Protein AF-A0A9W7L0J5-F1 (afdb_monomer_lite)

pLDDT: mean 77.94, std 20.7, range [22.86, 96.0]

Organism: NCBI:txid1714387

Radius of gyration: 21.46 Å; chains: 1; bounding box: 61×40×62 Å

Structure (mmCIF, N/CA/C/O backbone):
data_AF-A0A9W7L0J5-F1
#
_entry.id   AF-A0A9W7L0J5-F1
#
loop_
_atom_site.group_PDB
_atom_site.id
_atom_site.type_symbol
_atom_site.label_atom_id
_atom_site.label_alt_id
_atom_site.label_comp_id
_atom_site.label_asym_id
_atom_site.label_entity_id
_atom_site.label_seq_id
_atom_site.pdbx_PDB_ins_code
_atom_site.Cartn_x
_atom_site.Cartn_y
_atom_site.Cartn_z
_atom_site.occupancy
_atom_site.B_iso_or_equiv
_atom_site.auth_seq_id
_atom_site.auth_comp_id
_atom_site.auth_asym_id
_atom_site.auth_atom_id
_atom_site.pdbx_PDB_model_num
ATOM 1 N N . MET A 1 1 ? 26.069 -8.823 -28.386 1.00 31.84 1 MET A N 1
ATOM 2 C CA . MET A 1 1 ? 25.344 -8.043 -29.422 1.00 31.84 1 MET A CA 1
ATOM 3 C C . MET A 1 1 ? 24.008 -8.649 -29.877 1.00 31.84 1 MET A C 1
ATOM 5 O O . MET A 1 1 ? 23.158 -7.889 -30.313 1.00 31.84 1 MET A O 1
ATOM 9 N N . ARG A 1 2 ? 23.760 -9.964 -29.737 1.00 24.58 2 ARG A N 1
ATOM 10 C CA . ARG A 1 2 ? 22.503 -10.609 -30.190 1.00 24.58 2 ARG A CA 1
ATOM 11 C C . ARG A 1 2 ? 21.259 -10.362 -29.308 1.00 24.58 2 ARG A C 1
ATOM 13 O O . ARG A 1 2 ? 20.149 -10.509 -29.793 1.00 24.58 2 ARG A O 1
ATOM 20 N N . VAL A 1 3 ? 21.420 -9.894 -28.065 1.00 25.50 3 VAL A N 1
ATOM 21 C CA . VAL A 1 3 ? 20.292 -9.553 -27.163 1.00 25.50 3 VAL A CA 1
ATOM 22 C C . VAL A 1 3 ? 19.666 -8.183 -27.489 1.00 25.50 3 VAL A C 1
ATOM 24 O O . VAL A 1 3 ? 18.492 -7.962 -27.213 1.00 25.50 3 VAL A O 1
ATOM 27 N N . LEU A 1 4 ? 20.404 -7.273 -28.144 1.00 26.81 4 LEU A N 1
ATOM 28 C CA . LEU A 1 4 ? 19.901 -5.931 -28.483 1.00 26.81 4 LEU A CA 1
ATOM 29 C C . LEU A 1 4 ? 19.013 -5.903 -29.743 1.00 26.81 4 LEU A C 1
ATOM 31 O O . LEU A 1 4 ? 18.218 -4.983 -29.901 1.00 26.81 4 LEU A O 1
ATOM 35 N N . ILE A 1 5 ? 19.121 -6.908 -30.619 1.00 27.27 5 ILE A N 1
ATOM 36 C CA . ILE A 1 5 ? 18.337 -7.000 -31.866 1.00 27.27 5 ILE A CA 1
ATOM 37 C C . ILE A 1 5 ? 16.885 -7.437 -31.580 1.00 27.27 5 ILE A C 1
ATOM 39 O O . ILE A 1 5 ? 15.964 -7.017 -32.275 1.00 27.27 5 ILE A O 1
ATOM 43 N N . LEU A 1 6 ? 16.649 -8.168 -30.484 1.00 26.06 6 LEU A N 1
ATOM 44 C CA . LEU A 1 6 ? 15.305 -8.558 -30.031 1.00 26.06 6 LEU A CA 1
ATOM 45 C C . LEU A 1 6 ? 14.462 -7.382 -29.499 1.00 26.06 6 LEU A C 1
ATOM 47 O O . LEU A 1 6 ? 13.237 -7.453 -29.521 1.00 26.06 6 LEU A O 1
ATOM 51 N N . LEU A 1 7 ? 15.094 -6.282 -29.074 1.00 28.53 7 LEU A N 1
ATOM 52 C CA . LEU A 1 7 ? 14.407 -5.073 -28.594 1.00 28.53 7 LEU A CA 1
ATOM 53 C C . LEU A 1 7 ? 13.911 -4.161 -29.729 1.00 28.53 7 LEU A C 1
ATOM 55 O O . LEU A 1 7 ? 13.011 -3.357 -29.506 1.00 28.53 7 LEU A O 1
ATOM 59 N N . ALA A 1 8 ? 14.469 -4.286 -30.938 1.00 26.05 8 ALA A N 1
ATOM 60 C CA . ALA A 1 8 ? 14.083 -3.471 -32.093 1.00 26.05 8 ALA A CA 1
ATOM 61 C C . ALA A 1 8 ? 12.981 -4.117 -32.955 1.00 26.05 8 ALA A C 1
ATOM 63 O O . ALA A 1 8 ? 12.284 -3.409 -33.674 1.00 26.05 8 ALA A O 1
ATOM 64 N N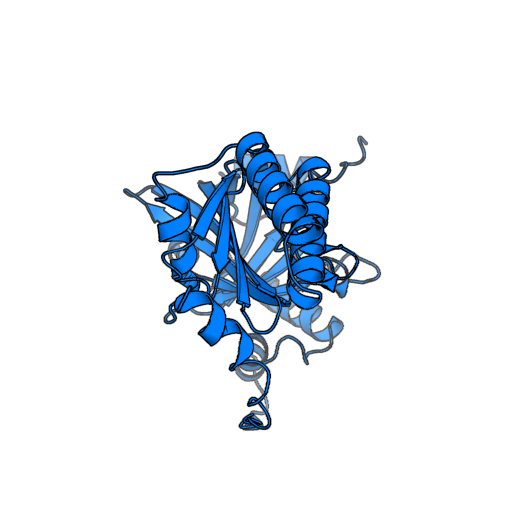 . LEU A 1 9 ? 12.787 -5.438 -32.855 1.00 24.59 9 LEU A N 1
ATOM 65 C CA . LEU A 1 9 ? 11.806 -6.187 -33.653 1.00 24.59 9 LEU A CA 1
ATOM 66 C C . LEU A 1 9 ? 10.444 -6.390 -32.961 1.00 24.59 9 LEU A C 1
ATOM 68 O O . LEU A 1 9 ? 9.506 -6.841 -33.608 1.00 24.59 9 LEU A O 1
ATOM 72 N N . SER A 1 10 ? 10.292 -6.035 -31.677 1.00 27.55 10 SER A N 1
ATOM 73 C CA . SER A 1 10 ? 9.012 -6.170 -30.951 1.00 27.55 10 SER A CA 1
ATOM 74 C C . SER A 1 10 ? 8.116 -4.923 -30.991 1.00 27.55 10 SER A C 1
ATOM 76 O O . SER A 1 10 ? 6.973 -4.973 -30.542 1.00 27.55 10 SER A O 1
ATOM 78 N N . LEU A 1 11 ? 8.605 -3.807 -31.544 1.00 27.84 11 LEU A N 1
ATOM 79 C CA . LEU A 1 11 ? 7.886 -2.525 -31.588 1.00 27.84 11 LEU A CA 1
ATOM 80 C C . LEU A 1 11 ? 6.983 -2.350 -32.824 1.00 27.84 11 LEU A C 1
ATOM 82 O O . LEU A 1 11 ? 6.218 -1.390 -32.875 1.00 27.84 11 LEU A O 1
ATOM 86 N N . SER A 1 12 ? 7.019 -3.272 -33.789 1.00 25.03 12 SER A N 1
ATOM 87 C CA . SER A 1 12 ? 6.271 -3.183 -35.054 1.00 25.03 12 SER A CA 1
ATOM 88 C C . SER A 1 12 ? 5.053 -4.115 -35.168 1.00 25.03 12 SER A C 1
ATOM 90 O O . SER A 1 12 ? 4.345 -4.036 -36.170 1.00 25.03 12 SER A O 1
ATOM 92 N N . THR A 1 13 ? 4.733 -4.938 -34.157 1.00 29.67 13 THR A N 1
ATOM 93 C CA . THR A 1 13 ? 3.706 -5.998 -34.310 1.00 29.67 13 THR A CA 1
ATOM 94 C C . THR A 1 13 ? 2.749 -6.149 -33.123 1.00 29.67 13 THR A C 1
ATOM 96 O O . THR A 1 13 ? 2.488 -7.258 -32.667 1.00 29.67 13 THR A O 1
ATOM 99 N N . ILE A 1 14 ? 2.179 -5.054 -32.609 1.00 29.67 14 ILE A N 1
ATOM 100 C CA . ILE A 1 14 ? 1.051 -5.142 -31.661 1.00 29.67 14 ILE A CA 1
ATOM 101 C C . ILE A 1 14 ? -0.074 -4.208 -32.118 1.00 29.67 14 ILE A C 1
ATOM 103 O O . ILE A 1 14 ? -0.279 -3.116 -31.592 1.00 29.67 14 ILE A O 1
ATOM 107 N N . ARG A 1 15 ? -0.810 -4.656 -33.141 1.00 26.89 15 ARG A N 1
ATOM 108 C CA . ARG A 1 15 ? -2.187 -4.232 -33.413 1.00 26.89 15 ARG A CA 1
ATOM 109 C C . ARG A 1 15 ? -3.118 -5.363 -32.986 1.00 26.89 15 ARG A C 1
ATOM 111 O O . ARG A 1 15 ? -2.950 -6.487 -33.436 1.00 26.89 15 ARG A O 1
ATOM 118 N N . GLY A 1 16 ? -4.115 -5.012 -32.176 1.00 29.33 16 GLY A N 1
ATOM 119 C CA . GLY A 1 16 ? -5.331 -5.797 -31.972 1.00 29.33 16 GLY A CA 1
ATOM 120 C C . GLY A 1 16 ? -5.267 -6.822 -30.845 1.00 29.33 16 GLY A C 1
ATOM 121 O O . GLY A 1 16 ? -4.855 -7.946 -31.067 1.00 29.33 16 GLY A O 1
ATOM 122 N N . PHE A 1 17 ? -5.774 -6.453 -29.667 1.00 22.86 17 PHE A N 1
ATOM 123 C CA . PHE A 1 17 ? -6.499 -7.374 -28.785 1.00 22.86 17 PHE A CA 1
ATOM 124 C C . PHE A 1 17 ? -7.499 -6.556 -27.955 1.00 22.86 17 PHE A C 1
ATOM 126 O O . PHE A 1 17 ? -7.187 -6.033 -26.888 1.00 22.86 17 PHE A O 1
ATOM 133 N N . ASN A 1 18 ? -8.701 -6.397 -28.510 1.00 27.94 18 ASN A N 1
ATOM 134 C CA . ASN A 1 18 ? -9.901 -6.019 -27.771 1.00 27.94 18 ASN A CA 1
ATOM 135 C C . ASN A 1 18 ? -10.504 -7.306 -27.218 1.00 27.94 18 ASN A C 1
ATOM 137 O O . ASN A 1 18 ? -10.980 -8.114 -28.007 1.00 27.94 18 ASN A O 1
ATOM 141 N N . LEU A 1 19 ? -10.514 -7.482 -25.899 1.00 24.86 19 LEU A N 1
ATOM 142 C CA . LEU A 1 19 ? -11.383 -8.452 -25.233 1.00 24.86 19 LEU A CA 1
ATOM 143 C C . LEU A 1 19 ? -11.816 -7.883 -23.878 1.00 24.86 19 LEU A C 1
ATOM 145 O O . LEU A 1 19 ? -11.122 -8.011 -22.873 1.00 24.86 19 LEU A O 1
ATOM 149 N N . THR A 1 20 ? -12.986 -7.254 -23.863 1.00 26.30 20 THR A N 1
ATOM 150 C CA . THR A 1 20 ? -13.825 -7.125 -22.670 1.00 26.30 20 THR A CA 1
ATOM 151 C C . THR A 1 20 ? -15.059 -7.996 -22.884 1.00 26.30 20 THR A C 1
ATOM 153 O O . THR A 1 20 ? -15.871 -7.681 -23.753 1.00 26.30 20 THR A O 1
ATOM 156 N N . PRO A 1 21 ? -15.271 -9.068 -22.104 1.00 27.75 21 PRO A N 1
ATOM 157 C CA . PRO A 1 21 ? -16.602 -9.623 -21.961 1.00 27.75 21 PRO A CA 1
ATOM 158 C C . PRO A 1 21 ? -17.371 -8.735 -20.977 1.00 27.75 21 PRO A C 1
ATOM 160 O O . PRO A 1 21 ? -17.080 -8.697 -19.782 1.00 27.75 21 PRO A O 1
ATOM 163 N N . ARG A 1 22 ? -18.340 -7.976 -21.499 1.00 27.62 22 ARG A N 1
ATOM 164 C CA . ARG A 1 22 ? -19.426 -7.392 -20.705 1.00 27.62 22 ARG A CA 1
ATOM 165 C C . ARG A 1 22 ? -20.419 -8.507 -20.401 1.00 27.62 22 ARG A C 1
ATOM 167 O O . ARG A 1 22 ? -21.106 -8.959 -21.312 1.00 27.62 22 ARG A O 1
ATOM 174 N N . THR A 1 23 ? -20.569 -8.856 -19.132 1.00 26.42 23 THR A N 1
ATOM 175 C CA . THR A 1 23 ? -21.730 -9.616 -18.664 1.00 26.42 23 THR A CA 1
ATOM 176 C C . THR A 1 23 ? -22.498 -8.717 -17.704 1.00 26.42 23 THR A C 1
ATOM 178 O O . THR A 1 23 ? -22.049 -8.447 -16.595 1.00 26.42 23 THR A O 1
ATOM 181 N N . ARG A 1 24 ? -23.623 -8.165 -18.174 1.00 27.42 24 ARG A N 1
ATOM 182 C CA . ARG A 1 24 ? -24.597 -7.459 -17.334 1.00 27.42 24 ARG A CA 1
ATOM 183 C C . ARG A 1 24 ? -25.508 -8.511 -16.718 1.00 27.42 24 ARG A C 1
ATOM 185 O O . ARG A 1 24 ? -26.320 -9.089 -17.434 1.00 27.42 24 ARG A O 1
ATOM 192 N N . THR A 1 25 ? -25.420 -8.694 -15.410 1.00 28.44 25 THR A N 1
ATOM 193 C CA . THR A 1 25 ? -26.453 -9.397 -14.649 1.00 28.44 25 THR A CA 1
ATOM 194 C C . THR A 1 25 ? -27.178 -8.354 -13.813 1.00 28.44 25 THR A C 1
ATOM 196 O O . THR A 1 25 ? -26.625 -7.807 -12.867 1.00 28.44 25 THR A O 1
ATOM 199 N N . LEU A 1 26 ? -28.400 -8.014 -14.221 1.00 27.78 26 LEU A N 1
ATOM 200 C CA . LEU A 1 26 ? -29.314 -7.183 -13.441 1.00 27.78 26 LEU A CA 1
ATOM 201 C C . LEU A 1 26 ? -29.839 -8.031 -12.277 1.00 27.78 26 LEU A C 1
ATOM 203 O O . LEU A 1 26 ? -30.616 -8.955 -12.504 1.00 27.78 26 LEU A O 1
ATOM 207 N N . VAL A 1 27 ? -29.434 -7.716 -11.046 1.00 31.75 27 VAL A N 1
ATOM 208 C CA . VAL A 1 27 ? -30.050 -8.272 -9.833 1.00 31.75 27 VAL A CA 1
ATOM 209 C C . VAL A 1 27 ? -30.707 -7.130 -9.067 1.00 31.75 27 VAL A C 1
ATOM 211 O O . VAL A 1 27 ? -30.068 -6.156 -8.681 1.00 31.75 27 VAL A O 1
ATOM 214 N N . ARG A 1 28 ? -32.026 -7.235 -8.913 1.00 30.12 28 ARG A N 1
ATOM 215 C CA . ARG A 1 28 ? -32.913 -6.232 -8.323 1.00 30.12 28 ARG A CA 1
ATOM 216 C C . ARG A 1 28 ? -33.186 -6.599 -6.861 1.00 30.12 28 ARG A C 1
ATOM 218 O O . ARG A 1 28 ? -33.598 -7.720 -6.596 1.00 30.12 28 ARG A O 1
ATOM 225 N N . GLY A 1 29 ? -33.040 -5.624 -5.960 1.00 33.59 29 GLY A N 1
ATOM 226 C CA . GLY A 1 29 ? -33.761 -5.555 -4.681 1.00 33.59 29 GLY A CA 1
ATOM 227 C C . GLY A 1 29 ? -33.194 -6.375 -3.520 1.00 33.59 29 GLY A C 1
ATOM 228 O O . GLY A 1 29 ? -33.605 -7.503 -3.288 1.00 33.59 29 GLY A O 1
ATOM 229 N N . GLY A 1 30 ? -32.311 -5.761 -2.732 1.00 33.22 30 GLY A N 1
ATOM 230 C CA . GLY A 1 30 ? -31.869 -6.264 -1.428 1.00 33.22 30 GLY A CA 1
ATOM 231 C C . GLY A 1 30 ? -30.425 -5.864 -1.147 1.00 33.22 30 GLY A C 1
ATOM 232 O O . GLY A 1 30 ? -29.619 -5.814 -2.071 1.00 33.22 30 GLY A O 1
ATOM 233 N N . SER A 1 31 ? -30.078 -5.605 0.117 1.00 45.72 31 SER A N 1
ATOM 234 C CA . SER A 1 31 ? -28.719 -5.243 0.576 1.00 45.72 31 SER A CA 1
ATOM 235 C C . SER A 1 31 ? -27.598 -6.157 0.018 1.00 45.72 31 SER A C 1
ATOM 237 O O . SER A 1 31 ? -26.452 -5.734 -0.113 1.00 45.72 31 SER A O 1
ATOM 239 N N . GLY A 1 32 ? -27.928 -7.382 -0.415 1.00 41.28 32 GLY A N 1
ATOM 240 C CA . GLY A 1 32 ? -27.012 -8.296 -1.109 1.00 41.28 32 GLY A CA 1
ATOM 241 C C . GLY A 1 32 ? -26.657 -7.944 -2.566 1.00 41.28 32 GLY A C 1
ATOM 242 O O . GLY A 1 32 ? -25.556 -8.281 -2.995 1.00 41.28 32 GLY A O 1
ATOM 243 N N . ALA A 1 33 ? -27.525 -7.263 -3.325 1.00 46.12 33 ALA A N 1
ATOM 244 C CA . ALA A 1 33 ? -27.238 -6.865 -4.711 1.00 46.12 33 ALA A CA 1
ATOM 245 C C . ALA A 1 33 ? -26.199 -5.729 -4.769 1.00 46.12 33 ALA A C 1
ATOM 247 O O . ALA A 1 33 ? -25.239 -5.803 -5.528 1.00 46.12 33 ALA A O 1
ATOM 248 N N . LEU A 1 34 ? -26.316 -4.744 -3.876 1.00 51.12 34 LEU A N 1
ATOM 249 C CA . LEU A 1 34 ? -25.406 -3.592 -3.805 1.00 51.12 34 LEU A CA 1
ATOM 250 C C . LEU A 1 34 ? -24.015 -3.970 -3.255 1.00 51.12 34 LEU A C 1
ATOM 252 O O . LEU A 1 34 ? -22.990 -3.533 -3.772 1.00 51.12 34 LEU A O 1
ATOM 256 N N . ARG A 1 35 ? -23.949 -4.936 -2.328 1.00 57.75 35 ARG A N 1
ATOM 257 C CA . ARG A 1 35 ? -22.678 -5.526 -1.864 1.00 57.75 35 ARG A CA 1
ATOM 258 C C . ARG A 1 35 ? -21.927 -6.270 -2.979 1.00 57.75 35 ARG A C 1
ATOM 260 O O . ARG A 1 35 ? -20.700 -6.329 -2.954 1.00 57.75 35 ARG A O 1
ATOM 267 N N . SER A 1 36 ? -22.641 -6.823 -3.966 1.00 59.25 36 SER A N 1
ATOM 268 C CA . SER A 1 36 ? -22.036 -7.372 -5.190 1.00 59.25 36 SER A CA 1
ATOM 269 C C . SER A 1 36 ? -21.489 -6.260 -6.096 1.00 59.25 36 SER A C 1
ATOM 271 O O . SER A 1 36 ? -20.408 -6.413 -6.671 1.00 59.25 36 SER A O 1
ATOM 273 N N . ASP A 1 37 ? -22.173 -5.119 -6.180 1.00 59.84 37 ASP A N 1
ATOM 274 C CA . ASP A 1 37 ? -21.729 -3.957 -6.964 1.00 59.84 37 ASP A CA 1
ATOM 275 C C . ASP A 1 37 ? -20.462 -3.319 -6.368 1.00 59.84 37 ASP A C 1
ATOM 277 O O . ASP A 1 37 ? -19.518 -3.005 -7.100 1.00 59.84 37 ASP A O 1
ATOM 281 N N . LEU A 1 38 ? -20.365 -3.248 -5.035 1.00 59.56 38 LEU A N 1
ATOM 282 C CA . LEU A 1 38 ? -19.144 -2.862 -4.314 1.00 59.56 38 LEU A CA 1
ATOM 283 C C . LEU A 1 38 ? -17.943 -3.781 -4.586 1.00 59.56 38 LEU A C 1
ATOM 285 O O . LEU A 1 38 ? -16.800 -3.374 -4.398 1.00 59.56 38 LEU A O 1
ATOM 289 N N . LEU A 1 39 ? -18.170 -5.027 -4.995 1.00 59.03 39 LEU A N 1
ATOM 290 C CA . LEU A 1 39 ? -17.105 -6.001 -5.250 1.00 59.03 39 LEU A CA 1
ATOM 291 C C . LEU A 1 39 ? -16.719 -6.090 -6.729 1.00 59.03 39 LEU A C 1
ATOM 293 O O . LEU A 1 39 ? -15.675 -6.658 -7.048 1.00 59.03 39 LEU A O 1
ATOM 297 N N . THR A 1 40 ? -17.548 -5.558 -7.629 1.00 59.78 40 THR A N 1
ATOM 298 C CA . THR A 1 40 ? -17.388 -5.745 -9.078 1.00 59.78 40 THR A CA 1
ATOM 299 C C . THR A 1 40 ? -17.228 -4.441 -9.847 1.00 59.78 40 THR A C 1
ATOM 301 O O . THR A 1 40 ? -16.580 -4.454 -10.893 1.00 59.78 40 THR A O 1
ATOM 304 N N . ASN A 1 41 ? -17.765 -3.314 -9.354 1.00 63.16 41 ASN A N 1
ATOM 305 C CA . ASN A 1 41 ? -17.774 -2.076 -10.129 1.00 63.16 41 ASN A CA 1
ATOM 306 C C . ASN A 1 41 ? -17.837 -0.779 -9.300 1.00 63.16 41 ASN A C 1
ATOM 308 O O . ASN A 1 41 ? -18.580 0.152 -9.612 1.00 63.16 41 ASN A O 1
ATOM 312 N N . THR A 1 42 ? -17.008 -0.669 -8.258 1.00 63.97 42 THR A N 1
ATOM 313 C CA . THR A 1 42 ? -16.975 0.521 -7.385 1.00 63.97 42 THR A CA 1
ATOM 314 C C . THR A 1 42 ? -16.734 1.832 -8.119 1.00 63.97 42 THR A C 1
ATOM 316 O O . THR A 1 42 ? -17.058 2.875 -7.566 1.00 63.97 42 THR A O 1
ATOM 319 N N . ASN A 1 43 ? -16.130 1.817 -9.309 1.00 69.81 43 ASN A N 1
ATOM 320 C CA . ASN A 1 43 ? -15.824 3.031 -10.070 1.00 69.81 43 ASN A CA 1
ATOM 321 C C . ASN A 1 43 ? -17.048 3.620 -10.782 1.00 69.81 43 ASN A C 1
ATOM 323 O O . ASN A 1 43 ? -17.083 4.830 -10.992 1.00 69.81 43 ASN A O 1
ATOM 327 N N . ASP A 1 44 ? -18.053 2.795 -11.079 1.00 77.25 44 ASP A N 1
ATOM 328 C CA . ASP A 1 44 ? -19.275 3.222 -11.768 1.00 77.25 44 ASP A CA 1
ATOM 329 C C . ASP A 1 44 ? -20.354 3.712 -10.787 1.00 77.25 44 ASP A C 1
ATOM 331 O O . ASP A 1 44 ? -21.310 4.375 -11.188 1.00 77.25 44 ASP A O 1
ATOM 335 N N . ILE A 1 45 ? -20.192 3.435 -9.488 1.00 78.94 45 ILE A N 1
ATOM 336 C CA . ILE A 1 45 ? -21.102 3.911 -8.442 1.00 78.94 45 ILE A CA 1
ATOM 337 C C . ILE A 1 45 ? -20.855 5.412 -8.196 1.00 78.94 45 ILE A C 1
ATOM 339 O O . ILE A 1 45 ? -19.724 5.806 -7.858 1.00 78.94 45 ILE A O 1
ATOM 343 N N . PRO A 1 46 ? -21.892 6.271 -8.303 1.00 85.56 46 PRO A N 1
ATOM 344 C CA . PRO A 1 46 ? -21.792 7.674 -7.922 1.00 85.56 46 PRO A CA 1
ATOM 345 C C . PRO A 1 46 ? -21.280 7.818 -6.489 1.00 85.56 46 PRO A C 1
ATOM 347 O O . PRO A 1 46 ? -21.734 7.123 -5.582 1.00 85.56 46 PRO A O 1
ATOM 350 N N . ILE A 1 47 ? -20.339 8.738 -6.269 1.00 83.50 47 ILE A N 1
ATOM 351 C CA . ILE A 1 47 ? -19.632 8.839 -4.983 1.00 83.50 47 ILE A CA 1
ATOM 352 C C . ILE A 1 47 ? -20.571 9.095 -3.793 1.00 83.50 47 ILE A C 1
ATOM 354 O O . ILE A 1 47 ? -20.313 8.582 -2.712 1.00 83.50 47 ILE A O 1
ATOM 358 N N . GLY A 1 48 ? -21.677 9.822 -3.992 1.00 83.31 48 GLY A N 1
ATOM 359 C CA . GLY A 1 48 ? -22.686 10.040 -2.949 1.00 83.31 48 GLY A CA 1
ATOM 360 C C . GLY A 1 48 ? -23.342 8.737 -2.485 1.00 83.31 48 GLY A C 1
ATOM 361 O O . GLY A 1 48 ? -23.361 8.458 -1.292 1.00 83.31 48 GLY A O 1
ATOM 362 N N . ASN A 1 49 ? -23.777 7.895 -3.428 1.00 87.00 49 ASN A N 1
ATOM 363 C CA . ASN A 1 49 ? -24.382 6.594 -3.123 1.00 87.00 49 ASN A CA 1
ATOM 364 C C . ASN A 1 49 ? -23.387 5.676 -2.406 1.00 87.00 49 ASN A C 1
ATOM 366 O O . ASN A 1 49 ? -23.748 5.000 -1.448 1.00 87.00 49 ASN A O 1
ATOM 370 N N . LEU A 1 50 ? -22.123 5.704 -2.843 1.00 86.94 50 LEU A N 1
ATOM 371 C CA . LEU A 1 50 ? -21.054 4.935 -2.216 1.00 86.94 50 LEU A CA 1
ATOM 372 C C . LEU A 1 50 ? -20.838 5.341 -0.752 1.00 86.94 50 LEU A C 1
ATOM 374 O O . LEU A 1 50 ? -20.660 4.478 0.101 1.00 86.94 50 LEU A O 1
ATOM 378 N N . ILE A 1 51 ? -20.836 6.647 -0.464 1.00 89.19 51 ILE A N 1
ATOM 379 C CA . ILE A 1 51 ? -20.681 7.161 0.902 1.00 89.19 51 ILE A CA 1
ATOM 380 C C . ILE A 1 51 ? -21.829 6.656 1.778 1.00 89.19 51 ILE A C 1
ATOM 382 O O . ILE A 1 51 ? -21.555 6.063 2.818 1.00 89.19 51 ILE A O 1
ATOM 386 N N . SER A 1 52 ? -23.079 6.813 1.332 1.00 90.00 52 SER A N 1
ATOM 387 C CA . SER A 1 52 ? -24.256 6.365 2.086 1.00 90.00 52 SER A CA 1
ATOM 388 C C . SER A 1 52 ? -24.257 4.857 2.347 1.00 90.00 52 SER A C 1
ATOM 390 O O . SER A 1 52 ? -24.624 4.418 3.434 1.00 90.00 52 SER A O 1
ATOM 392 N N . GLU A 1 53 ? -23.823 4.053 1.376 1.00 89.44 53 GLU A N 1
ATOM 393 C CA . GLU A 1 53 ? -23.726 2.602 1.541 1.00 89.44 53 GLU A CA 1
ATOM 394 C C . GLU A 1 53 ? -22.646 2.215 2.555 1.00 89.44 53 GLU A C 1
ATOM 396 O O . GLU A 1 53 ? -22.884 1.394 3.441 1.00 89.44 53 GLU A O 1
ATOM 401 N N . VAL A 1 54 ? -21.473 2.845 2.468 1.00 90.88 54 VAL A N 1
ATOM 402 C CA . VAL A 1 54 ? -20.392 2.633 3.433 1.00 90.88 54 VAL A CA 1
ATOM 403 C C . VAL A 1 54 ? -20.818 3.061 4.838 1.00 90.88 54 VAL A C 1
ATOM 405 O O . VAL A 1 54 ? -20.590 2.309 5.781 1.00 90.88 54 VAL A O 1
ATOM 408 N N . ASP A 1 55 ? -21.490 4.205 4.984 1.00 91.81 55 ASP A N 1
ATOM 409 C CA . ASP A 1 55 ? -22.028 4.660 6.272 1.00 91.81 55 ASP A CA 1
ATOM 410 C C . ASP A 1 55 ? -23.038 3.660 6.847 1.00 91.81 55 ASP A C 1
ATOM 412 O O . ASP A 1 55 ? -22.998 3.351 8.040 1.00 91.81 55 ASP A O 1
ATOM 416 N N . SER A 1 56 ? -23.919 3.111 6.004 1.00 91.62 56 SER A N 1
ATOM 417 C CA . SER A 1 56 ? -24.886 2.092 6.418 1.00 91.62 56 SER A CA 1
ATOM 418 C C . SER A 1 56 ? -24.200 0.808 6.890 1.00 91.62 56 SER A C 1
ATOM 420 O O . SER A 1 56 ? -24.608 0.244 7.905 1.00 91.62 56 SER A O 1
ATOM 422 N N . LEU A 1 57 ? -23.174 0.337 6.173 1.00 91.38 57 LEU A N 1
ATOM 423 C CA . LEU A 1 57 ? -22.413 -0.858 6.551 1.00 91.38 57 LEU A CA 1
ATOM 424 C C . LEU A 1 57 ? -21.679 -0.652 7.876 1.00 91.38 57 LEU A C 1
ATOM 426 O O . LEU A 1 57 ? -21.814 -1.481 8.774 1.00 91.38 57 LEU A O 1
ATOM 430 N N . GLU A 1 58 ? -20.959 0.463 8.015 1.00 90.88 58 GLU A N 1
ATOM 431 C CA . GLU A 1 58 ? -20.243 0.820 9.243 1.00 90.88 58 GLU A CA 1
ATOM 432 C C . GLU A 1 58 ? -21.202 0.940 10.437 1.00 90.88 58 GLU A C 1
ATOM 434 O O . GLU A 1 58 ? -20.917 0.407 11.504 1.00 90.88 58 GLU A O 1
ATOM 439 N N . SER A 1 59 ? -22.369 1.567 10.255 1.00 89.44 59 SER A N 1
ATOM 440 C CA . SER A 1 59 ? -23.361 1.737 11.330 1.00 89.44 59 SER A CA 1
ATOM 441 C C . SER A 1 59 ? -23.996 0.416 11.771 1.00 89.44 59 SER A C 1
ATOM 443 O O . SER A 1 59 ? -24.364 0.264 12.933 1.00 89.44 59 SER A O 1
ATOM 445 N N . SER A 1 60 ? -24.128 -0.548 10.855 1.00 89.88 60 SER A N 1
ATOM 446 C CA . SER A 1 60 ? -24.669 -1.881 11.156 1.00 89.88 60 SER A CA 1
ATOM 447 C C . SER A 1 60 ? -23.655 -2.828 11.806 1.00 89.88 60 SER A C 1
ATOM 449 O O . SER A 1 60 ? -24.023 -3.910 12.262 1.00 89.88 60 SER A O 1
ATOM 451 N N . TYR A 1 61 ? -22.375 -2.452 11.823 1.00 89.69 61 TYR A N 1
ATOM 452 C CA . TYR A 1 61 ? -21.284 -3.338 12.191 1.00 89.69 61 TYR A CA 1
ATOM 453 C C . TYR A 1 61 ? -20.767 -3.056 13.597 1.00 89.69 61 TYR A C 1
ATOM 455 O O . TYR A 1 61 ? -20.260 -1.979 13.901 1.00 89.69 61 TYR A O 1
ATOM 463 N N . MET A 1 62 ? -20.839 -4.072 14.456 1.00 86.25 62 MET A N 1
ATOM 464 C CA . MET A 1 62 ? -20.233 -4.030 15.782 1.00 86.25 62 MET A CA 1
ATOM 465 C C . MET A 1 62 ? -18.942 -4.841 15.776 1.00 86.25 62 MET A C 1
ATOM 467 O O . MET A 1 62 ? -18.961 -6.069 15.757 1.00 86.25 62 MET A O 1
ATOM 471 N N . ALA A 1 63 ? -17.808 -4.143 15.784 1.00 82.75 63 ALA A N 1
ATOM 472 C CA . ALA A 1 63 ? -16.497 -4.776 15.807 1.00 82.75 63 ALA A CA 1
ATOM 473 C C . ALA A 1 63 ? -16.276 -5.537 17.125 1.00 82.75 63 ALA A C 1
ATOM 475 O O . ALA A 1 63 ? -16.200 -4.930 18.199 1.00 82.75 63 ALA A O 1
ATOM 476 N N . THR A 1 64 ? -16.100 -6.855 17.039 1.00 81.19 64 THR A N 1
ATOM 477 C CA . THR A 1 64 ? -15.739 -7.706 18.182 1.00 81.19 64 THR A CA 1
ATOM 478 C C . THR A 1 64 ? -14.300 -8.222 18.056 1.00 81.19 64 THR A C 1
ATOM 480 O O . THR A 1 64 ? -13.757 -8.263 16.947 1.00 81.19 64 THR A O 1
ATOM 483 N N . PRO A 1 65 ? -13.640 -8.638 19.152 1.00 76.00 65 PRO A N 1
ATOM 484 C CA . PRO A 1 65 ? -12.306 -9.235 19.085 1.00 76.00 65 PRO A CA 1
ATOM 485 C C . PRO A 1 65 ? -12.204 -10.444 18.141 1.00 76.00 65 PRO A C 1
ATOM 487 O O . PRO A 1 65 ? -11.158 -10.643 17.525 1.00 76.00 65 PRO A O 1
ATOM 490 N N . GLU A 1 66 ? -13.276 -11.220 17.974 1.00 76.19 66 GLU A N 1
ATOM 491 C CA . GLU A 1 66 ? -13.338 -12.383 17.079 1.00 76.19 66 GLU A CA 1
ATOM 492 C C . GLU A 1 66 ? -13.231 -11.968 15.604 1.00 76.19 66 GLU A C 1
ATOM 494 O O . GLU A 1 66 ? -12.570 -12.645 14.808 1.00 76.19 66 GLU A O 1
ATOM 499 N N . SER A 1 67 ? -13.778 -10.796 15.255 1.00 75.75 67 SER A N 1
ATOM 500 C CA . SER A 1 67 ? -13.694 -10.224 13.903 1.00 75.75 67 SER A CA 1
ATOM 501 C C . SER A 1 67 ? -12.264 -9.864 13.473 1.00 75.75 67 SER A C 1
ATOM 503 O O . SER A 1 67 ? -11.986 -9.667 12.290 1.00 75.75 67 SER A O 1
ATOM 505 N N . ARG A 1 68 ? -11.304 -9.847 14.411 1.00 83.88 68 ARG A N 1
ATOM 506 C CA . ARG A 1 68 ? -9.881 -9.640 14.100 1.00 83.88 68 ARG A CA 1
ATOM 507 C C . ARG A 1 68 ? -9.294 -10.760 13.257 1.00 83.88 68 ARG A C 1
ATOM 509 O O . ARG A 1 68 ? -8.314 -10.527 12.554 1.00 83.88 68 ARG A O 1
ATOM 516 N N . SER A 1 69 ? -9.865 -11.962 13.324 1.00 87.12 69 SER A N 1
ATOM 517 C CA . SER A 1 69 ? -9.463 -13.072 12.457 1.00 87.12 69 SER A CA 1
ATOM 518 C C . SER A 1 69 ? -9.658 -12.716 10.980 1.00 87.12 69 SER A C 1
ATOM 520 O O . SER A 1 69 ? -8.755 -12.953 10.176 1.00 87.12 69 SER A O 1
ATOM 522 N N . ASP A 1 70 ? -10.752 -12.024 10.661 1.00 89.38 70 ASP A N 1
ATOM 523 C CA . ASP A 1 70 ? -11.051 -11.568 9.310 1.00 89.38 70 ASP A CA 1
ATOM 524 C C . ASP A 1 70 ? -10.173 -10.393 8.875 1.00 89.38 70 ASP A C 1
ATOM 526 O O . ASP A 1 70 ? -9.992 -10.196 7.682 1.00 89.38 70 ASP A O 1
ATOM 530 N N . LEU A 1 71 ? -9.547 -9.636 9.782 1.00 90.62 71 LEU A N 1
ATOM 531 C CA . LEU A 1 71 ? -8.606 -8.583 9.374 1.00 90.62 71 LEU A CA 1
ATOM 532 C C . LEU A 1 71 ? -7.363 -9.124 8.671 1.00 90.62 71 LEU A C 1
ATOM 534 O O . LEU A 1 71 ? -6.766 -8.409 7.856 1.00 90.62 71 LEU A O 1
ATOM 538 N N . TYR A 1 72 ? -6.972 -10.358 8.996 1.00 92.62 72 TYR A N 1
ATOM 539 C CA . TYR A 1 72 ? -5.845 -11.019 8.363 1.00 92.62 72 TYR A CA 1
ATOM 540 C C . TYR A 1 72 ? -6.187 -11.422 6.937 1.00 92.62 72 TYR A C 1
ATOM 542 O O . TYR A 1 72 ? -7.272 -11.923 6.651 1.00 92.62 72 TYR A O 1
ATOM 550 N N . GLY A 1 73 ? -5.223 -11.255 6.043 1.00 91.88 73 GLY A N 1
ATOM 551 C CA . GLY A 1 73 ? -5.325 -11.660 4.653 1.00 91.88 73 GLY A CA 1
ATOM 552 C C . GLY A 1 73 ? -4.855 -10.583 3.694 1.00 91.88 73 GLY A C 1
ATOM 553 O O . GLY A 1 73 ? -4.413 -9.493 4.079 1.00 91.88 73 GLY A O 1
ATOM 554 N N . ASP A 1 74 ? -4.960 -10.930 2.420 1.00 92.56 74 ASP A N 1
ATOM 555 C CA . ASP A 1 74 ? -4.588 -10.062 1.321 1.00 92.56 74 ASP A CA 1
ATOM 556 C C . ASP A 1 74 ? -5.801 -9.297 0.820 1.00 92.56 74 ASP A C 1
ATOM 558 O O . ASP A 1 74 ? -6.858 -9.881 0.569 1.00 92.56 74 ASP A O 1
ATOM 562 N N . TYR A 1 75 ? -5.639 -7.991 0.644 1.00 93.44 75 TYR A N 1
ATOM 563 C CA . TYR A 1 75 ? -6.722 -7.128 0.209 1.00 93.44 75 TYR A CA 1
ATOM 564 C C . TYR A 1 75 ? -6.276 -6.191 -0.89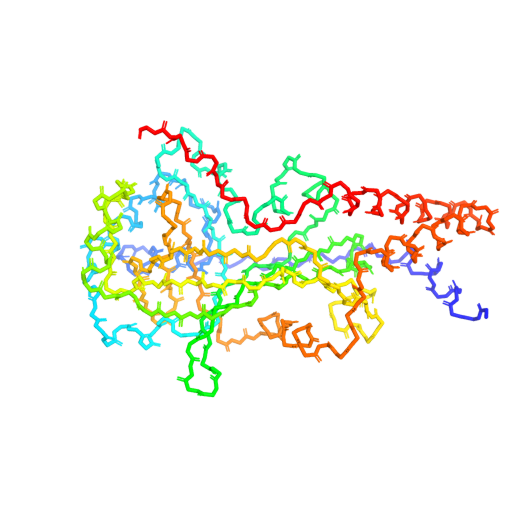7 1.00 93.44 75 TYR A C 1
ATOM 566 O O . TYR A 1 75 ? -5.325 -5.430 -0.724 1.00 93.44 75 TYR A O 1
ATOM 574 N N . ALA A 1 76 ? -7.007 -6.192 -2.006 1.00 93.12 76 ALA A N 1
ATOM 575 C CA . ALA A 1 76 ? -6.888 -5.183 -3.043 1.00 93.12 76 ALA A CA 1
ATOM 576 C C . ALA A 1 76 ? -7.680 -3.937 -2.636 1.00 93.12 76 ALA A C 1
ATOM 578 O O . ALA A 1 76 ? -8.833 -4.030 -2.224 1.00 93.12 76 ALA A O 1
ATOM 579 N N . VAL A 1 77 ? -7.075 -2.761 -2.773 1.00 91.69 77 VAL A N 1
ATOM 580 C CA . VAL A 1 77 ? -7.775 -1.487 -2.607 1.00 91.69 77 VAL A CA 1
ATOM 581 C C . VAL A 1 77 ? -8.544 -1.208 -3.891 1.00 91.69 77 VAL A C 1
ATOM 583 O O . VAL A 1 77 ? -7.939 -0.956 -4.933 1.00 91.69 77 VAL A O 1
ATOM 586 N N . LEU A 1 78 ? -9.871 -1.246 -3.808 1.00 90.06 78 LEU A N 1
ATOM 587 C CA . LEU A 1 78 ? -10.756 -0.961 -4.933 1.00 90.06 78 LEU A CA 1
ATOM 588 C C . LEU A 1 78 ? -10.940 0.541 -5.128 1.00 90.06 78 LEU A C 1
ATOM 590 O O . LEU A 1 78 ? -10.873 1.043 -6.248 1.00 90.06 78 LEU A O 1
ATOM 594 N N . ARG A 1 79 ? -11.165 1.265 -4.026 1.00 87.81 79 ARG A N 1
ATOM 595 C CA . ARG A 1 79 ? -11.456 2.699 -4.062 1.00 87.81 79 ARG A CA 1
ATOM 596 C C . ARG A 1 79 ? -11.031 3.387 -2.773 1.00 87.81 79 ARG A C 1
ATOM 598 O O . ARG A 1 79 ? -11.069 2.796 -1.696 1.00 87.81 79 ARG A O 1
ATOM 605 N N . THR A 1 80 ? -10.656 4.656 -2.887 1.00 88.12 80 THR A N 1
ATOM 606 C CA . THR A 1 80 ? -10.389 5.539 -1.748 1.00 88.12 80 THR A CA 1
ATOM 607 C C . THR A 1 80 ? -11.173 6.827 -1.885 1.00 88.12 80 THR A C 1
ATOM 609 O O . THR A 1 80 ? -11.246 7.375 -2.984 1.00 88.12 80 THR A O 1
ATOM 612 N N . PHE A 1 81 ? -11.722 7.328 -0.785 1.00 87.88 81 PHE A N 1
ATOM 613 C CA . PHE A 1 81 ? -12.447 8.595 -0.780 1.00 87.88 81 PHE A CA 1
ATOM 614 C C . PHE A 1 81 ? -12.416 9.258 0.598 1.00 87.88 81 PHE A C 1
ATOM 616 O O . PHE A 1 81 ? -12.260 8.586 1.616 1.00 87.88 81 PHE A O 1
ATOM 623 N N . ASN A 1 82 ? -12.566 10.580 0.636 1.00 88.38 82 ASN A N 1
ATOM 624 C CA . ASN A 1 82 ? -12.678 11.339 1.877 1.00 88.38 82 ASN A CA 1
ATOM 625 C C . ASN A 1 82 ? -14.074 11.966 1.959 1.00 88.38 82 ASN A C 1
ATOM 627 O O . ASN A 1 82 ? -14.313 12.949 1.254 1.00 88.38 82 ASN A O 1
ATOM 631 N N . PRO A 1 83 ? -14.982 11.436 2.797 1.00 85.62 83 PRO A N 1
ATOM 632 C CA . PRO A 1 83 ? -16.352 11.936 2.879 1.00 85.62 83 PRO A CA 1
ATOM 633 C C . PRO A 1 83 ? -16.418 13.394 3.357 1.00 85.62 83 PRO A C 1
ATOM 635 O O . PRO A 1 83 ? -17.348 14.108 3.007 1.00 85.62 83 PRO A O 1
ATOM 638 N N . SER A 1 84 ? -15.412 13.865 4.099 1.00 84.06 84 SER A N 1
ATOM 639 C CA . SER A 1 84 ? -15.348 15.240 4.609 1.00 84.06 84 SER A CA 1
ATOM 640 C C . SER A 1 84 ? -14.707 16.235 3.632 1.00 84.06 84 SER A C 1
ATOM 642 O O . SER A 1 84 ? -14.589 17.415 3.950 1.00 84.06 84 SER A O 1
ATOM 644 N N . SER A 1 85 ? -14.235 15.789 2.462 1.00 82.31 85 SER A N 1
ATOM 645 C CA . SER A 1 85 ? -13.605 16.669 1.471 1.00 82.31 85 SER A CA 1
ATOM 646 C C . SER A 1 85 ? -14.643 17.267 0.514 1.00 82.31 85 SER A C 1
ATOM 648 O O . SER A 1 85 ? -15.512 16.532 0.051 1.00 82.31 85 SER A O 1
ATOM 650 N N . PRO A 1 86 ? -14.506 18.543 0.094 1.00 80.00 86 PRO A N 1
ATOM 651 C CA . PRO A 1 86 ? -15.342 19.115 -0.967 1.00 80.00 86 PRO A CA 1
ATOM 652 C C . PRO A 1 86 ? -15.168 18.395 -2.315 1.00 80.00 86 PRO A C 1
ATOM 654 O O . PRO A 1 86 ? -16.027 18.487 -3.185 1.00 80.00 86 PRO A O 1
ATOM 657 N N . ASN A 1 87 ? -14.069 17.652 -2.493 1.00 80.50 87 ASN A N 1
ATOM 658 C CA . ASN A 1 87 ? -13.886 16.733 -3.608 1.00 80.50 87 ASN A CA 1
ATOM 659 C C . ASN A 1 87 ? -13.510 15.342 -3.067 1.00 80.50 87 ASN A C 1
ATOM 661 O O . ASN A 1 87 ? -12.315 15.028 -2.966 1.00 80.50 87 ASN A O 1
ATOM 665 N N . PRO A 1 88 ? -14.501 14.493 -2.733 1.00 76.94 88 PRO A N 1
ATOM 666 C CA . PRO A 1 88 ? -14.262 13.207 -2.079 1.00 76.94 88 PRO A CA 1
ATOM 667 C C . PRO A 1 88 ? -13.368 12.252 -2.876 1.00 76.94 88 PRO A C 1
ATOM 669 O O . PRO A 1 88 ? -12.663 11.442 -2.280 1.00 76.94 88 PRO A O 1
ATOM 672 N N . ASN A 1 89 ? -13.332 12.375 -4.209 1.00 73.44 89 ASN A N 1
ATOM 673 C CA . ASN A 1 89 ? -12.474 11.560 -5.080 1.00 73.44 89 ASN A CA 1
ATOM 674 C C . ASN A 1 89 ? -11.006 12.034 -5.132 1.00 73.44 89 ASN A C 1
ATOM 676 O O . ASN A 1 89 ? -10.152 11.339 -5.678 1.00 73.44 89 ASN A O 1
ATOM 680 N N . SER A 1 90 ? -10.680 13.211 -4.591 1.00 66.50 90 SER A N 1
ATOM 681 C CA . SER A 1 90 ? -9.316 13.766 -4.643 1.00 66.50 90 SER A CA 1
ATOM 682 C C . SER A 1 90 ? -8.339 13.106 -3.661 1.00 66.50 90 SER A C 1
ATOM 684 O O . SER A 1 90 ? -7.118 13.267 -3.777 1.00 66.50 90 SER A O 1
ATOM 686 N N . SER A 1 91 ? -8.848 12.328 -2.702 1.00 61.34 91 SER A N 1
ATOM 687 C CA . SER A 1 91 ? -8.033 11.690 -1.674 1.00 61.34 91 SER A CA 1
ATOM 688 C C . SER A 1 91 ? -7.391 10.398 -2.189 1.00 61.34 91 SER A C 1
ATOM 690 O O . SER A 1 91 ? -7.849 9.297 -1.897 1.00 61.34 91 SER A O 1
ATOM 692 N N . ASN A 1 92 ? -6.279 10.517 -2.911 1.00 61.31 92 ASN A N 1
ATOM 693 C CA . ASN A 1 92 ? -5.407 9.375 -3.214 1.00 61.31 92 ASN A CA 1
ATOM 694 C C . ASN A 1 92 ? -4.526 9.049 -1.996 1.00 61.31 92 ASN A C 1
ATOM 696 O O . ASN A 1 92 ? -3.324 9.331 -1.983 1.00 61.31 92 ASN A O 1
ATOM 700 N N . ALA A 1 93 ? -5.141 8.536 -0.926 1.00 59.12 93 ALA A N 1
ATOM 701 C CA . ALA A 1 93 ? -4.419 8.178 0.296 1.00 59.12 93 ALA A CA 1
ATOM 702 C C . ALA A 1 93 ? -3.690 6.835 0.160 1.00 59.12 93 ALA A C 1
ATOM 704 O O . ALA A 1 93 ? -2.565 6.694 0.642 1.00 59.12 93 ALA A O 1
ATOM 705 N N . ALA A 1 94 ? -4.283 5.863 -0.539 1.00 58.72 94 ALA A N 1
ATOM 706 C CA . ALA A 1 94 ? -3.632 4.582 -0.775 1.00 58.72 94 ALA A CA 1
ATOM 707 C C . ALA A 1 94 ? -2.575 4.757 -1.879 1.00 58.72 94 ALA A C 1
ATOM 709 O O . ALA A 1 94 ? -2.886 5.094 -3.017 1.00 58.72 94 ALA A O 1
ATOM 710 N N . GLY A 1 95 ? -1.300 4.595 -1.518 1.00 59.94 95 GLY A N 1
ATOM 711 C CA . GLY A 1 95 ? -0.156 4.782 -2.422 1.00 59.94 95 GLY A CA 1
ATOM 712 C C . GLY A 1 95 ? 0.472 6.185 -2.412 1.00 59.94 95 GLY A C 1
ATOM 713 O O . GLY A 1 95 ? 1.510 6.393 -3.043 1.00 59.94 95 GLY A O 1
ATOM 714 N N . GLY A 1 96 ? -0.086 7.136 -1.653 1.00 68.75 96 GLY A N 1
ATOM 715 C CA . GLY A 1 96 ? 0.523 8.446 -1.399 1.00 68.75 96 GLY A CA 1
ATOM 716 C C . GLY A 1 96 ? 0.843 9.246 -2.671 1.00 68.75 96 GLY A C 1
ATOM 717 O O . GLY A 1 96 ? 0.088 9.239 -3.642 1.00 68.75 96 GLY A O 1
ATOM 718 N N . LYS A 1 97 ? 1.989 9.945 -2.688 1.00 66.69 97 LYS A N 1
ATOM 719 C CA . LYS A 1 97 ? 2.432 10.764 -3.837 1.00 66.69 97 LYS A CA 1
ATOM 720 C C . LYS A 1 97 ? 2.579 9.983 -5.148 1.00 66.69 97 LYS A C 1
ATOM 722 O O . LYS A 1 97 ? 2.549 10.594 -6.212 1.00 66.69 97 LYS A O 1
ATOM 727 N N . TRP A 1 98 ? 2.737 8.663 -5.081 1.00 64.38 98 TRP A N 1
ATOM 728 C CA . TRP A 1 98 ? 3.008 7.819 -6.246 1.00 64.38 98 TRP A CA 1
ATOM 729 C C . TRP A 1 98 ? 1.775 7.576 -7.113 1.00 64.38 98 TRP A C 1
ATOM 731 O O . TRP A 1 98 ? 1.919 7.344 -8.308 1.00 64.38 98 TRP A O 1
ATOM 741 N N . VAL A 1 99 ? 0.583 7.658 -6.520 1.00 65.19 99 VAL A N 1
ATOM 742 C CA . VAL A 1 99 ? -0.695 7.350 -7.184 1.00 65.19 99 VAL A CA 1
ATOM 743 C C . VAL A 1 99 ? -1.483 8.621 -7.534 1.00 65.19 99 VAL A C 1
ATOM 745 O O . VAL A 1 99 ? -2.469 8.571 -8.261 1.00 65.19 99 VAL A O 1
ATOM 748 N N . ARG A 1 100 ? -1.036 9.801 -7.077 1.00 65.75 100 ARG A N 1
ATOM 749 C CA . ARG A 1 100 ? -1.695 1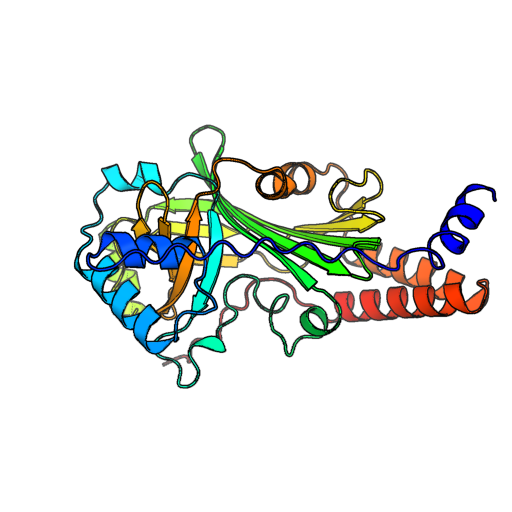1.073 -7.404 1.00 65.75 100 ARG A CA 1
ATOM 750 C C . ARG A 1 100 ? -1.580 11.366 -8.903 1.00 65.75 100 ARG A C 1
ATOM 752 O O . ARG A 1 100 ? -0.472 11.484 -9.421 1.00 65.75 100 ARG A O 1
ATOM 759 N N . SER A 1 101 ? -2.720 11.581 -9.563 1.00 60.25 101 SER A N 1
ATOM 760 C CA . SER A 1 101 ? -2.832 11.958 -10.986 1.00 60.25 101 SER A CA 1
ATOM 761 C C . SER A 1 101 ? -2.002 13.192 -11.357 1.00 60.25 101 SER A C 1
ATOM 763 O O . SER A 1 101 ? -1.469 13.291 -12.459 1.00 60.25 101 SER A O 1
ATOM 765 N N . ASN A 1 102 ? -1.844 14.120 -10.411 1.00 63.94 102 ASN A N 1
ATOM 766 C CA . ASN A 1 102 ? -1.087 15.357 -10.608 1.00 63.94 102 ASN A CA 1
ATOM 767 C C . ASN A 1 102 ? 0.421 15.181 -10.347 1.00 63.94 102 ASN A C 1
ATOM 769 O O . ASN A 1 102 ? 1.199 16.105 -10.575 1.00 63.94 102 ASN A O 1
ATOM 773 N N . GLY A 1 103 ? 0.846 14.015 -9.853 1.00 64.62 103 GLY A N 1
ATOM 774 C CA . GLY A 1 103 ? 2.249 13.685 -9.639 1.00 64.62 103 GLY A CA 1
ATOM 775 C C . GLY A 1 103 ? 2.937 13.240 -10.928 1.00 64.62 103 GLY A C 1
ATOM 776 O O . GLY A 1 103 ? 2.312 12.672 -11.822 1.00 64.62 103 GLY A O 1
ATOM 777 N N . ILE A 1 104 ? 4.257 13.439 -11.000 1.00 64.94 104 ILE A N 1
ATOM 778 C CA . ILE A 1 104 ? 5.096 12.956 -12.113 1.00 64.94 104 ILE A CA 1
ATOM 779 C C . ILE A 1 104 ? 4.859 11.458 -12.344 1.00 64.94 104 ILE A C 1
ATOM 781 O O . ILE A 1 104 ? 4.698 11.020 -13.479 1.00 64.94 104 ILE A O 1
ATOM 785 N N . THR A 1 105 ? 4.755 10.680 -11.266 1.00 66.12 105 THR A N 1
ATOM 786 C CA . THR A 1 105 ? 4.511 9.240 -11.344 1.00 66.12 105 THR A CA 1
ATOM 787 C C . THR A 1 105 ? 3.162 8.913 -11.987 1.00 66.12 105 THR A C 1
ATOM 789 O O . THR A 1 105 ? 3.132 8.061 -12.861 1.00 66.12 105 THR A O 1
ATOM 792 N N . GLY A 1 106 ? 2.075 9.617 -11.651 1.00 65.00 106 GLY A N 1
ATOM 793 C CA . GLY A 1 106 ? 0.747 9.367 -12.231 1.00 65.00 106 GLY A CA 1
ATOM 794 C C . GLY A 1 106 ? 0.627 9.722 -13.718 1.00 65.00 106 GLY A C 1
ATOM 795 O O . GLY A 1 106 ? -0.237 9.188 -14.404 1.00 65.00 106 GLY A O 1
ATOM 796 N N . ARG A 1 107 ? 1.511 10.586 -14.237 1.00 72.06 107 ARG A N 1
ATOM 797 C CA . ARG A 1 107 ? 1.555 10.933 -15.670 1.00 72.06 107 ARG A CA 1
ATOM 798 C C . ARG A 1 107 ? 2.237 9.873 -16.524 1.00 72.06 107 ARG A C 1
ATOM 800 O O . ARG A 1 107 ? 1.854 9.680 -17.672 1.00 72.06 107 ARG A O 1
ATOM 807 N N . PHE A 1 108 ? 3.267 9.227 -15.983 1.00 77.69 108 PHE A N 1
ATOM 808 C CA . PHE A 1 108 ? 4.072 8.269 -16.740 1.00 77.69 108 PHE A CA 1
ATOM 809 C C . PHE A 1 108 ? 3.737 6.824 -16.395 1.00 77.69 108 PHE A C 1
ATOM 811 O O . PHE A 1 108 ? 3.827 5.962 -17.257 1.00 77.69 108 PHE A O 1
ATOM 818 N N . PHE A 1 109 ? 3.329 6.535 -15.166 1.00 83.06 109 PHE A N 1
ATOM 819 C CA . PHE A 1 109 ? 3.091 5.175 -14.717 1.00 83.06 109 PHE A CA 1
ATOM 820 C C . PHE A 1 109 ? 1.605 4.895 -14.557 1.00 83.06 109 PHE A C 1
ATOM 822 O O . PHE A 1 109 ? 0.871 5.629 -13.899 1.00 83.06 109 PHE A O 1
ATOM 829 N N . LYS A 1 110 ? 1.185 3.754 -15.096 1.00 86.44 110 LYS A N 1
ATOM 830 C CA . LYS A 1 110 ? -0.128 3.180 -14.839 1.00 86.44 110 LYS A CA 1
ATOM 831 C C . LYS A 1 110 ? -0.080 2.368 -13.548 1.00 86.44 110 LYS A C 1
ATOM 833 O O . LYS A 1 110 ? 0.770 1.484 -13.410 1.00 86.44 110 LYS A O 1
ATOM 838 N N . VAL A 1 111 ? -1.009 2.632 -12.632 1.00 87.62 111 VAL A N 1
ATOM 839 C CA . VAL A 1 111 ? -1.219 1.790 -11.448 1.00 87.62 111 VAL A CA 1
ATOM 840 C C . VAL A 1 111 ? -1.907 0.496 -11.881 1.00 87.62 111 VAL A C 1
ATOM 842 O O . VAL A 1 111 ? -2.997 0.511 -12.442 1.00 87.62 111 VAL A O 1
ATOM 845 N N . GLU A 1 112 ? -1.243 -0.631 -11.657 1.00 90.12 112 GLU A N 1
ATOM 846 C CA . GLU A 1 112 ? -1.691 -1.974 -12.052 1.00 90.12 112 GLU A CA 1
ATOM 847 C C . GLU A 1 112 ? -2.253 -2.786 -10.877 1.00 90.12 112 GLU A C 1
ATOM 849 O O . GLU A 1 112 ? -2.775 -3.890 -11.077 1.00 90.12 112 GLU A O 1
ATOM 854 N N . GLY A 1 113 ? -2.088 -2.280 -9.655 1.00 90.31 113 GLY A N 1
ATOM 855 C CA . GLY A 1 113 ? -2.583 -2.902 -8.437 1.00 90.31 113 GLY A CA 1
ATOM 856 C C . GLY A 1 113 ? -2.142 -2.151 -7.188 1.00 90.31 113 GLY A C 1
ATOM 857 O O . GLY A 1 113 ? -1.057 -1.567 -7.142 1.00 90.31 113 GLY A O 1
ATOM 858 N N . LEU A 1 114 ? -2.999 -2.189 -6.177 1.00 91.88 114 LEU A N 1
ATOM 859 C CA . LEU A 1 114 ? -2.789 -1.574 -4.880 1.00 91.88 114 LEU A CA 1
ATOM 860 C C . LEU A 1 114 ? -3.348 -2.517 -3.828 1.00 91.88 114 LEU A C 1
ATOM 862 O O . LEU A 1 114 ? -4.507 -2.909 -3.922 1.00 91.88 114 LEU A O 1
ATOM 866 N N . PHE A 1 115 ? -2.526 -2.900 -2.860 1.00 93.19 115 PHE A N 1
ATOM 867 C CA . PHE A 1 115 ? -2.893 -3.882 -1.851 1.00 93.19 115 PHE A CA 1
ATOM 868 C C . PHE A 1 115 ? -2.502 -3.396 -0.458 1.00 93.19 115 PHE A C 1
ATOM 870 O O . PHE A 1 115 ? -1.499 -2.693 -0.302 1.00 93.19 115 PHE A O 1
ATOM 877 N N . GLN A 1 116 ? -3.299 -3.767 0.539 1.00 93.75 116 GLN A N 1
ATOM 878 C CA . GLN A 1 116 ? -3.054 -3.484 1.952 1.00 93.75 116 GLN A CA 1
ATOM 879 C C . GLN A 1 116 ? -3.352 -4.733 2.771 1.00 93.75 116 GLN A C 1
ATOM 881 O O . GLN A 1 116 ? -4.503 -5.039 3.079 1.00 93.75 116 GLN A O 1
ATOM 886 N N . ASN A 1 117 ? -2.311 -5.448 3.152 1.00 93.12 117 ASN A N 1
ATOM 887 C CA . ASN A 1 117 ? -2.426 -6.764 3.751 1.00 93.12 117 ASN A CA 1
ATOM 888 C C . ASN A 1 117 ? -2.071 -6.685 5.235 1.00 93.12 117 ASN A C 1
ATOM 890 O O . ASN A 1 117 ? -1.188 -5.920 5.634 1.00 93.12 117 ASN A O 1
ATOM 894 N N . ILE A 1 118 ? -2.749 -7.497 6.042 1.00 93.50 118 ILE A N 1
ATOM 895 C CA . ILE A 1 118 ? -2.312 -7.808 7.404 1.00 93.50 118 ILE A CA 1
ATOM 896 C C . ILE A 1 118 ? -1.999 -9.297 7.404 1.00 93.50 118 ILE A C 1
ATOM 898 O O . ILE A 1 118 ? -2.888 -10.127 7.232 1.00 93.50 118 ILE A O 1
ATOM 902 N N . VAL A 1 119 ? -0.726 -9.638 7.545 1.00 93.06 119 VAL A N 1
ATOM 903 C CA . VAL A 1 119 ? -0.238 -11.019 7.485 1.00 93.06 119 VAL A CA 1
ATOM 904 C C . VAL A 1 119 ? 0.254 -11.458 8.860 1.00 93.06 119 VAL A C 1
ATOM 906 O O . VAL A 1 119 ? 0.612 -10.622 9.689 1.00 93.06 119 VAL A O 1
ATOM 909 N N . LYS A 1 120 ? 0.244 -12.768 9.123 1.00 92.12 120 LYS A N 1
ATOM 910 C CA . LYS A 1 120 ? 0.892 -13.347 10.306 1.00 92.12 120 LYS A CA 1
ATOM 911 C C . LYS A 1 120 ? 2.264 -13.864 9.899 1.00 92.12 120 LYS A C 1
ATOM 913 O O . LYS A 1 120 ? 2.349 -14.790 9.100 1.00 92.12 120 LYS A O 1
ATOM 918 N N . GLU A 1 121 ? 3.312 -13.292 10.468 1.00 88.50 121 GLU A N 1
ATOM 919 C CA . GLU A 1 121 ? 4.682 -13.782 10.334 1.00 88.50 121 GLU A CA 1
ATOM 920 C C . GLU A 1 121 ? 5.164 -14.223 11.713 1.00 88.50 121 GLU A C 1
ATOM 922 O O . GLU A 1 121 ? 5.122 -13.440 12.658 1.00 88.50 121 GLU A O 1
ATOM 927 N N . GLU A 1 122 ? 5.556 -15.493 11.856 1.00 89.38 122 GLU A N 1
ATOM 928 C CA . GLU A 1 122 ? 6.044 -16.045 13.135 1.00 89.38 122 GLU A CA 1
ATOM 929 C C . GLU A 1 122 ? 5.073 -15.801 14.313 1.00 89.38 122 GLU A C 1
ATOM 931 O O . GLU A 1 122 ? 5.467 -15.522 15.444 1.00 89.38 122 GLU A O 1
ATOM 936 N N . GLY A 1 123 ? 3.765 -15.848 14.034 1.00 87.69 123 GLY A N 1
ATOM 937 C CA . GLY A 1 123 ? 2.711 -15.593 15.021 1.00 87.69 123 GLY A CA 1
ATOM 938 C C . GLY A 1 123 ? 2.457 -14.113 15.337 1.00 87.69 123 GLY A C 1
ATOM 939 O O . GLY A 1 123 ? 1.515 -13.811 16.069 1.00 87.69 123 GLY A O 1
ATOM 940 N N . LYS A 1 124 ? 3.226 -13.180 14.763 1.00 91.38 124 LYS A N 1
ATOM 941 C CA . LYS A 1 124 ? 3.064 -11.733 14.958 1.00 91.38 124 LYS A CA 1
ATOM 942 C C . LYS A 1 124 ? 2.346 -11.080 13.769 1.00 91.38 124 LYS A C 1
ATOM 944 O O . LYS A 1 124 ? 2.568 -11.482 12.626 1.00 91.38 124 LYS A O 1
ATOM 949 N N . PRO A 1 125 ? 1.473 -10.080 13.995 1.00 93.81 125 PRO A N 1
ATOM 950 C CA . PRO A 1 125 ? 0.853 -9.335 12.907 1.00 93.81 125 PRO A CA 1
ATOM 951 C C . PRO A 1 125 ? 1.865 -8.400 12.227 1.00 93.81 125 PRO A C 1
ATOM 953 O O . PRO A 1 125 ? 2.565 -7.631 12.886 1.00 93.81 125 PRO A O 1
ATOM 956 N N . SER A 1 126 ? 1.869 -8.389 10.897 1.00 95.19 126 SER A N 1
ATOM 957 C CA . SER A 1 126 ? 2.632 -7.439 10.086 1.00 95.19 126 SER A CA 1
ATOM 958 C C . SER A 1 126 ? 1.732 -6.780 9.051 1.00 95.19 126 SER A C 1
ATOM 960 O O . SER A 1 126 ? 0.922 -7.437 8.397 1.00 95.19 126 SER A O 1
ATOM 962 N N . ALA A 1 127 ? 1.886 -5.470 8.885 1.00 95.25 127 ALA A N 1
ATOM 963 C CA . ALA A 1 127 ? 1.187 -4.707 7.862 1.00 95.25 127 ALA A CA 1
ATOM 964 C C . ALA A 1 127 ? 2.057 -4.613 6.605 1.00 95.25 127 ALA A C 1
ATOM 966 O O . ALA A 1 127 ? 3.244 -4.281 6.685 1.00 95.25 127 ALA A O 1
ATOM 967 N N . VAL A 1 128 ? 1.466 -4.867 5.439 1.00 95.19 128 VAL A N 1
ATOM 968 C CA . VAL A 1 128 ? 2.152 -4.798 4.145 1.00 95.19 128 VAL A CA 1
ATOM 969 C C . VAL A 1 128 ? 1.304 -4.023 3.148 1.00 95.19 128 VAL A C 1
ATOM 971 O O . VAL A 1 128 ? 0.257 -4.490 2.716 1.00 95.19 128 VAL A O 1
ATOM 974 N N . ASN A 1 129 ? 1.789 -2.863 2.718 1.00 94.00 129 ASN A N 1
ATOM 975 C CA . ASN A 1 129 ? 1.206 -2.136 1.597 1.00 94.00 129 ASN A CA 1
ATOM 976 C C . ASN A 1 129 ? 2.035 -2.385 0.340 1.00 94.00 129 ASN A C 1
ATOM 978 O O . ASN A 1 129 ? 3.254 -2.204 0.351 1.00 94.00 129 ASN A O 1
ATOM 982 N N . LEU A 1 130 ? 1.368 -2.750 -0.749 1.00 93.75 130 LEU A N 1
ATOM 983 C CA . LEU A 1 130 ? 1.984 -3.050 -2.036 1.00 93.75 130 LEU A CA 1
ATOM 984 C C . LEU A 1 130 ? 1.374 -2.163 -3.122 1.00 93.75 130 LEU A C 1
ATOM 986 O O . LEU A 1 130 ? 0.160 -2.143 -3.307 1.00 93.75 130 LEU A O 1
ATOM 990 N N . VAL A 1 131 ? 2.220 -1.462 -3.875 1.00 92.06 131 VAL A N 1
ATOM 991 C CA . VAL A 1 131 ? 1.827 -0.678 -5.053 1.00 92.06 131 VAL A CA 1
ATOM 992 C C . VAL A 1 131 ? 2.543 -1.231 -6.277 1.00 92.06 131 VAL A C 1
ATOM 994 O O . VAL A 1 131 ? 3.767 -1.367 -6.284 1.00 92.06 131 VAL A O 1
ATOM 997 N N . LEU A 1 132 ? 1.781 -1.522 -7.327 1.00 93.00 132 LEU A N 1
ATOM 998 C CA . LEU A 1 132 ? 2.289 -2.000 -8.605 1.00 93.00 132 LEU A CA 1
ATOM 999 C C . LEU A 1 132 ? 2.108 -0.911 -9.656 1.00 93.00 132 LEU A C 1
ATOM 1001 O O . LEU A 1 132 ? 0.989 -0.499 -9.954 1.00 93.00 132 LEU A O 1
ATOM 1005 N N . LEU A 1 133 ? 3.215 -0.463 -10.238 1.00 91.50 133 LEU A N 1
ATOM 1006 C CA . LEU A 1 133 ? 3.245 0.561 -11.280 1.00 91.50 133 LEU A CA 1
ATOM 1007 C C . LEU A 1 133 ? 3.878 -0.012 -12.544 1.00 91.50 133 LEU A C 1
ATOM 1009 O O . LEU A 1 133 ? 4.809 -0.815 -12.452 1.00 91.50 133 LEU A O 1
ATOM 1013 N N . SER A 1 134 ? 3.397 0.383 -13.717 1.00 91.06 134 SER A N 1
ATOM 1014 C CA . SER A 1 134 ? 3.976 -0.029 -14.999 1.00 91.06 134 SER A CA 1
ATOM 1015 C C . SER A 1 134 ? 4.116 1.142 -15.963 1.00 91.06 134 SER A C 1
ATOM 1017 O O . SER A 1 134 ? 3.349 2.099 -15.912 1.00 91.06 134 SER A O 1
ATOM 1019 N N . PHE A 1 135 ? 5.106 1.054 -16.845 1.00 86.44 135 PHE A N 1
ATOM 1020 C CA . PHE A 1 135 ? 5.394 2.020 -17.899 1.00 86.44 135 PHE A CA 1
ATOM 1021 C C . PHE A 1 135 ? 5.667 1.292 -19.221 1.00 86.44 135 PHE A C 1
ATOM 1023 O O . PHE A 1 135 ? 6.185 0.172 -19.206 1.00 86.44 135 PHE A O 1
ATOM 1030 N N . LEU A 1 136 ? 5.299 1.927 -20.345 1.00 84.38 136 LEU A N 1
ATOM 1031 C CA . LEU A 1 136 ? 5.464 1.423 -21.720 1.00 84.38 136 LEU A CA 1
ATOM 1032 C C . LEU A 1 136 ? 5.063 -0.053 -21.863 1.00 84.38 136 LEU A C 1
ATOM 1034 O O . LEU A 1 136 ? 5.912 -0.919 -22.060 1.00 84.38 136 LEU A O 1
ATOM 1038 N N . SER A 1 137 ? 3.772 -0.357 -21.705 1.00 83.44 137 SER A N 1
ATOM 1039 C CA . SER A 1 137 ? 3.245 -1.725 -21.852 1.00 83.44 137 SER A CA 1
ATOM 1040 C C . SER A 1 137 ? 3.984 -2.772 -21.000 1.00 83.44 137 SER A C 1
ATOM 1042 O O . SER A 1 137 ? 4.210 -3.894 -21.441 1.00 83.44 137 SER A O 1
ATOM 1044 N N . ARG A 1 138 ? 4.346 -2.405 -19.759 1.00 85.12 138 ARG A N 1
ATOM 1045 C CA . ARG A 1 138 ? 5.084 -3.235 -18.780 1.00 85.12 138 ARG A CA 1
ATOM 1046 C C . ARG A 1 138 ? 6.560 -3.488 -19.104 1.00 85.12 138 ARG A C 1
ATOM 1048 O O . ARG A 1 138 ? 7.184 -4.315 -18.435 1.00 85.12 138 ARG A O 1
ATOM 1055 N N . LEU A 1 139 ? 7.150 -2.740 -20.038 1.00 85.94 139 LEU A N 1
ATOM 1056 C CA . LEU A 1 139 ? 8.598 -2.758 -20.262 1.00 85.94 139 LEU A CA 1
ATOM 1057 C C . LEU A 1 139 ? 9.365 -2.401 -18.983 1.00 85.94 139 LEU A C 1
ATOM 1059 O O . LEU A 1 139 ? 10.352 -3.057 -18.661 1.00 85.94 139 LEU A O 1
ATOM 1063 N N . LEU A 1 140 ? 8.881 -1.407 -18.234 1.00 87.81 140 LEU A N 1
ATOM 1064 C CA . LEU A 1 140 ? 9.386 -1.065 -16.907 1.00 87.81 140 LEU A CA 1
ATOM 1065 C C . LEU A 1 140 ? 8.269 -1.231 -15.879 1.00 87.81 140 LEU A C 1
ATOM 1067 O O . LEU A 1 140 ? 7.183 -0.669 -16.020 1.00 87.81 140 LEU A O 1
ATOM 1071 N N . CYS A 1 141 ? 8.549 -1.992 -14.830 1.00 92.25 141 CYS A N 1
ATOM 1072 C CA . CYS A 1 141 ? 7.641 -2.240 -13.722 1.00 92.25 141 CYS A CA 1
ATOM 1073 C C . CYS A 1 141 ? 8.281 -1.770 -12.414 1.00 92.25 141 CYS A C 1
ATOM 1075 O O . CYS A 1 141 ? 9.448 -2.064 -12.151 1.00 92.25 141 CYS A O 1
ATOM 1077 N N . ILE A 1 142 ? 7.513 -1.070 -11.582 1.00 91.81 142 ILE A N 1
ATOM 1078 C CA . ILE A 1 142 ? 7.931 -0.670 -10.237 1.00 91.81 142 ILE A CA 1
AT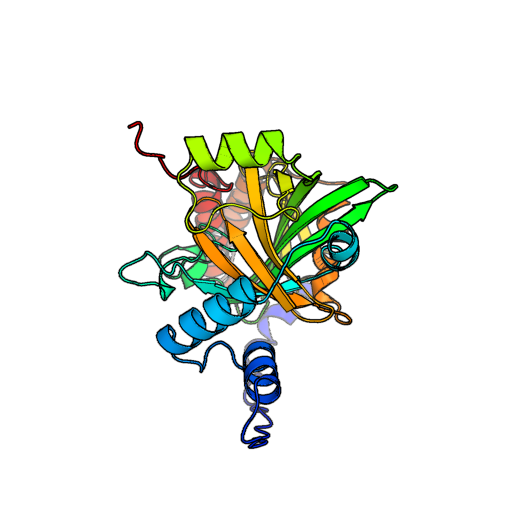OM 1079 C C . ILE A 1 142 ? 7.033 -1.372 -9.229 1.00 91.81 142 ILE A C 1
ATOM 1081 O O . ILE A 1 142 ? 5.810 -1.254 -9.287 1.00 91.81 142 ILE A O 1
ATOM 1085 N N . THR A 1 143 ? 7.656 -2.087 -8.302 1.00 94.75 143 THR A N 1
ATOM 1086 C CA . THR A 1 143 ? 6.992 -2.659 -7.128 1.00 94.75 143 THR A CA 1
ATOM 1087 C C . THR A 1 143 ? 7.386 -1.825 -5.925 1.00 94.75 143 THR A C 1
ATOM 1089 O O . THR A 1 143 ? 8.577 -1.718 -5.641 1.00 94.75 143 THR A O 1
ATOM 1092 N N . VAL A 1 144 ? 6.421 -1.224 -5.238 1.00 93.06 144 VAL A N 1
ATOM 1093 C CA . VAL A 1 144 ? 6.657 -0.459 -4.008 1.00 93.06 144 VAL A CA 1
ATOM 1094 C C . VAL A 1 144 ? 6.057 -1.229 -2.846 1.00 93.06 144 VAL A C 1
ATOM 1096 O O . VAL A 1 144 ? 4.879 -1.569 -2.888 1.00 93.06 144 VAL A O 1
ATOM 1099 N N . VAL A 1 145 ? 6.854 -1.494 -1.818 1.00 95.00 145 VAL A N 1
ATOM 1100 C CA . VAL A 1 145 ? 6.453 -2.244 -0.629 1.00 95.00 145 VAL A CA 1
ATOM 1101 C C . VAL A 1 145 ? 6.730 -1.417 0.614 1.00 95.00 145 VAL A C 1
ATOM 1103 O O . VAL A 1 145 ? 7.860 -0.990 0.845 1.00 95.00 145 VAL A O 1
ATOM 1106 N N . LEU A 1 146 ? 5.709 -1.219 1.440 1.00 93.62 146 LEU A N 1
ATOM 1107 C CA . LEU A 1 146 ? 5.857 -0.731 2.806 1.00 93.62 146 LEU A CA 1
ATOM 1108 C C . LEU A 1 146 ? 5.474 -1.875 3.735 1.00 93.62 146 LEU A C 1
ATOM 1110 O O . LEU A 1 146 ? 4.298 -2.207 3.843 1.00 93.62 146 LEU A O 1
ATOM 1114 N N . LYS A 1 147 ? 6.468 -2.472 4.391 1.00 95.31 147 LYS A N 1
ATOM 1115 C CA . LYS A 1 147 ? 6.272 -3.523 5.391 1.00 95.31 147 LYS A CA 1
ATOM 1116 C C . LYS A 1 147 ? 6.611 -2.989 6.777 1.00 95.31 147 LYS A C 1
ATOM 1118 O O . LYS A 1 147 ? 7.606 -2.276 6.942 1.00 95.31 147 LYS A O 1
ATOM 1123 N N . GLY A 1 148 ? 5.796 -3.341 7.758 1.00 95.06 148 GLY A N 1
ATOM 1124 C CA . GLY A 1 148 ? 5.954 -2.896 9.131 1.00 95.06 148 GLY A CA 1
ATOM 1125 C C . GLY A 1 148 ? 5.320 -3.827 10.143 1.00 95.06 148 GLY A C 1
ATOM 1126 O O . GLY A 1 148 ? 4.518 -4.695 9.793 1.00 95.06 148 GLY A O 1
ATOM 1127 N N . ASP A 1 149 ? 5.653 -3.584 11.401 1.00 96.00 149 ASP A N 1
ATOM 1128 C CA . ASP A 1 149 ? 5.012 -4.251 12.526 1.00 96.00 149 ASP A CA 1
ATOM 1129 C C . ASP A 1 149 ? 3.609 -3.688 12.724 1.00 96.00 149 ASP A C 1
ATOM 1131 O O . ASP A 1 149 ? 3.366 -2.492 12.523 1.00 96.00 149 ASP A O 1
ATOM 1135 N N . CYS A 1 150 ? 2.679 -4.553 13.112 1.00 94.94 150 CYS A N 1
ATOM 1136 C CA . CYS A 1 150 ? 1.291 -4.192 13.336 1.00 94.94 150 CYS A CA 1
ATOM 1137 C C . CYS A 1 150 ? 0.849 -4.689 14.713 1.00 94.94 150 CYS A C 1
ATOM 1139 O O . CYS A 1 150 ? 1.026 -5.858 15.045 1.00 94.94 150 CYS A O 1
ATOM 1141 N N . SER A 1 151 ? 0.244 -3.813 15.511 1.00 94.75 151 SER A N 1
ATOM 1142 C CA . SER A 1 151 ? -0.322 -4.166 16.814 1.00 94.75 151 SER A CA 1
ATOM 1143 C C . SER A 1 151 ? -1.731 -3.608 16.951 1.00 94.75 151 SER A C 1
ATOM 1145 O O . SER A 1 151 ? -2.003 -2.481 16.536 1.00 94.75 151 SER A O 1
ATOM 1147 N N . PHE A 1 152 ? -2.630 -4.381 17.552 1.00 93.19 152 PHE A N 1
ATOM 1148 C CA . PHE A 1 152 ? -3.960 -3.893 17.906 1.00 93.19 152 PHE A CA 1
ATOM 1149 C C . PHE A 1 152 ? -3.865 -2.825 18.988 1.00 93.19 152 PHE A C 1
ATOM 1151 O O . PHE A 1 152 ? -3.016 -2.923 19.874 1.00 93.19 152 PHE A O 1
ATOM 1158 N N . LEU A 1 153 ? -4.733 -1.821 18.903 1.00 93.00 153 LEU A N 1
ATOM 1159 C CA . LEU A 1 153 ? -4.866 -0.821 19.952 1.00 93.00 153 LEU A CA 1
ATOM 1160 C C . LEU A 1 153 ? -5.728 -1.351 21.100 1.00 93.00 153 LEU A C 1
ATOM 1162 O O . LEU A 1 153 ? -6.683 -2.105 20.886 1.00 93.00 153 LEU A O 1
ATOM 1166 N N . THR A 1 154 ? -5.408 -0.931 22.319 1.00 93.88 154 THR A N 1
ATOM 1167 C CA . THR A 1 154 ? -6.271 -1.153 23.484 1.00 93.88 154 THR A CA 1
ATOM 1168 C C . THR A 1 154 ? -7.425 -0.142 23.516 1.00 93.88 154 THR A C 1
ATOM 1170 O O . THR A 1 154 ? -7.369 0.916 22.886 1.00 93.88 154 THR A O 1
ATOM 1173 N N . SER A 1 155 ? -8.475 -0.424 24.293 1.00 92.06 155 SER A N 1
ATOM 1174 C CA . SER A 1 155 ? -9.599 0.510 24.476 1.00 92.06 155 SER A CA 1
ATOM 1175 C C . SER A 1 155 ? -9.163 1.856 25.073 1.00 92.06 155 SER A C 1
ATOM 1177 O O . SER A 1 155 ? -9.718 2.899 24.720 1.00 92.06 155 SER A O 1
ATOM 1179 N N . SER A 1 156 ? -8.146 1.854 25.945 1.00 94.12 156 SER A N 1
ATOM 1180 C CA . SER A 1 156 ? -7.576 3.083 26.507 1.00 94.12 156 SER A CA 1
ATOM 1181 C C . SER A 1 156 ? -6.833 3.898 25.447 1.00 94.12 156 SER A C 1
ATOM 1183 O O . SER A 1 156 ? -7.086 5.095 25.324 1.00 94.12 156 SER A O 1
ATOM 1185 N N . GLU A 1 157 ? -6.002 3.254 24.619 1.00 93.75 157 GLU A N 1
ATOM 1186 C CA . GLU A 1 157 ? -5.312 3.917 23.504 1.00 93.75 157 GLU A CA 1
ATOM 1187 C C . GLU A 1 157 ? -6.303 4.486 22.481 1.00 93.75 157 GLU A C 1
ATOM 1189 O O . GLU A 1 157 ? -6.126 5.605 22.003 1.00 93.75 157 GLU A O 1
ATOM 1194 N N . ILE A 1 158 ? -7.365 3.740 22.155 1.00 91.06 158 ILE A N 1
ATOM 1195 C CA . ILE A 1 158 ? -8.436 4.201 21.262 1.00 91.06 158 ILE A CA 1
ATOM 1196 C C . ILE A 1 158 ? -9.063 5.488 21.804 1.00 91.06 158 ILE A C 1
ATOM 1198 O O . ILE A 1 158 ? -9.159 6.474 21.072 1.00 91.06 158 ILE A O 1
ATOM 1202 N N . THR A 1 159 ? -9.441 5.500 23.083 1.00 90.81 159 THR A N 1
ATOM 1203 C CA . THR A 1 159 ? -10.079 6.659 23.725 1.00 90.81 159 THR A CA 1
ATOM 1204 C C . THR A 1 159 ? -9.160 7.882 23.703 1.00 90.81 159 THR A C 1
ATOM 1206 O O . THR A 1 159 ? -9.593 8.981 23.354 1.00 90.81 159 THR A O 1
ATOM 1209 N N . GLU A 1 160 ? -7.872 7.689 23.999 1.00 91.19 160 GLU A N 1
ATOM 1210 C CA . GLU A 1 160 ? -6.856 8.743 23.951 1.00 91.19 160 GLU A CA 1
ATOM 1211 C C . GLU A 1 160 ? -6.655 9.300 22.532 1.00 91.19 160 GLU A C 1
ATOM 1213 O O . GLU A 1 160 ? -6.552 10.509 22.325 1.00 91.19 160 GLU A O 1
ATOM 1218 N N . ILE A 1 161 ? -6.602 8.431 21.522 1.00 87.88 161 ILE A N 1
ATOM 1219 C CA . ILE A 1 161 ? -6.409 8.859 20.133 1.00 87.88 161 ILE A CA 1
ATOM 1220 C C . ILE A 1 161 ? -7.639 9.611 19.625 1.00 87.88 161 ILE A C 1
ATOM 1222 O O . ILE A 1 161 ? -7.487 10.629 18.945 1.00 87.88 161 ILE A O 1
ATOM 1226 N N . VAL A 1 162 ? -8.844 9.128 19.936 1.00 87.81 162 VAL A N 1
ATOM 1227 C CA . VAL A 1 162 ? -10.100 9.765 19.521 1.00 87.81 162 VAL A CA 1
ATOM 1228 C C . VAL A 1 162 ? -10.221 11.163 20.129 1.00 87.81 162 VAL A C 1
ATOM 1230 O O . VAL A 1 162 ? -10.544 12.100 19.396 1.00 87.81 162 VAL A O 1
ATOM 1233 N N . SER A 1 163 ? -9.885 11.334 21.414 1.00 86.88 163 SER A N 1
ATOM 1234 C CA . SER A 1 163 ? -9.928 12.646 22.073 1.00 86.88 163 SER A CA 1
ATOM 1235 C C . SER A 1 163 ? -8.905 13.628 21.494 1.00 86.88 163 SER A C 1
ATOM 1237 O O . SER A 1 163 ? -9.235 14.791 21.267 1.00 86.88 163 SER A O 1
ATOM 1239 N N . LYS A 1 164 ? -7.691 13.162 21.170 1.00 87.75 164 LYS A N 1
ATOM 1240 C CA . LYS A 1 164 ? -6.626 14.006 20.603 1.00 87.75 164 LYS A CA 1
ATOM 1241 C C . LYS A 1 164 ? -6.845 14.368 19.134 1.00 87.75 164 LYS A C 1
ATOM 1243 O O . LYS A 1 164 ? -6.555 15.489 18.733 1.00 87.75 164 LYS A O 1
ATOM 1248 N N . ARG A 1 165 ? -7.303 13.424 18.304 1.00 79.06 165 ARG A N 1
ATOM 1249 C CA . ARG A 1 165 ? -7.317 13.584 16.835 1.00 79.06 165 ARG A CA 1
ATOM 1250 C C . ARG A 1 165 ? -8.660 13.998 16.246 1.00 79.06 165 ARG A C 1
ATOM 1252 O O . ARG A 1 165 ? -8.705 14.272 15.050 1.00 79.06 165 ARG A O 1
ATOM 1259 N N . LYS A 1 166 ? -9.733 14.037 17.047 1.00 81.31 166 LYS A N 1
ATOM 1260 C CA . LYS A 1 166 ? -11.102 14.328 16.577 1.00 81.31 166 LYS A CA 1
ATOM 1261 C C . LYS A 1 166 ? -11.487 13.471 15.359 1.00 81.31 166 LYS A C 1
ATOM 1263 O O . LYS A 1 166 ? -12.075 13.966 14.400 1.00 81.31 166 LYS A O 1
ATOM 1268 N N . THR A 1 167 ? -11.109 12.189 15.373 1.00 76.75 167 THR A N 1
ATOM 1269 C CA . THR A 1 167 ? -11.369 11.269 14.258 1.00 76.75 167 THR A CA 1
ATOM 1270 C C . THR A 1 167 ? -12.879 11.175 14.008 1.00 76.75 167 THR A C 1
ATOM 1272 O O . THR A 1 167 ? -13.608 10.800 14.933 1.00 76.75 167 THR A O 1
ATOM 1275 N N . PRO A 1 168 ? -13.367 11.461 12.786 1.00 77.94 168 PRO A N 1
ATOM 1276 C CA . PRO A 1 168 ? -14.784 11.335 12.467 1.00 77.94 168 PRO A CA 1
ATOM 1277 C C . PRO A 1 168 ? -15.298 9.920 12.763 1.00 77.94 168 PRO A C 1
ATOM 1279 O O . PRO A 1 168 ? -14.696 8.920 12.350 1.00 77.94 168 PRO A O 1
ATOM 1282 N N . ASN A 1 169 ? -16.413 9.844 13.493 1.00 82.62 169 ASN A N 1
ATOM 1283 C CA . ASN A 1 169 ? -17.053 8.594 13.918 1.00 82.62 169 ASN A CA 1
ATOM 1284 C C . ASN A 1 169 ? -16.135 7.667 14.746 1.00 82.62 169 ASN A C 1
ATOM 1286 O O . ASN A 1 169 ? -16.292 6.450 14.715 1.00 82.62 169 ASN A O 1
ATOM 1290 N N . GLY A 1 170 ? -15.143 8.223 15.453 1.00 87.12 170 GLY A N 1
ATOM 1291 C CA . GLY A 1 170 ? -14.282 7.481 16.379 1.00 87.12 170 GLY A CA 1
ATOM 1292 C C . GLY A 1 170 ? -13.388 6.423 15.719 1.00 87.12 170 GLY A C 1
ATOM 1293 O O . GLY A 1 170 ? -13.076 6.492 14.531 1.00 87.12 170 GLY A O 1
ATOM 1294 N N . LEU A 1 171 ? -12.943 5.449 16.509 1.00 90.00 171 LEU A N 1
ATOM 1295 C CA . LEU A 1 171 ? -12.145 4.291 16.094 1.00 90.00 171 LEU A CA 1
ATOM 1296 C C . LEU A 1 171 ? -12.781 3.025 16.683 1.00 90.00 171 LEU A C 1
ATOM 1298 O O . LEU A 1 171 ? -13.319 3.077 17.789 1.00 90.00 171 LEU A O 1
ATOM 1302 N N . THR A 1 172 ? -12.713 1.898 15.974 1.00 91.62 172 THR A N 1
ATOM 1303 C CA . THR A 1 172 ? -13.272 0.621 16.448 1.00 91.62 172 THR A CA 1
ATOM 1304 C C . THR A 1 172 ? -12.237 -0.244 17.178 1.00 91.62 172 THR A C 1
ATOM 1306 O O . THR A 1 172 ? -11.033 0.018 17.143 1.00 91.62 172 THR A O 1
ATOM 1309 N N . SER A 1 173 ? -12.687 -1.346 17.790 1.00 91.56 173 SER A N 1
ATOM 1310 C CA . SER A 1 173 ? -11.829 -2.369 18.423 1.00 91.56 173 SER A CA 1
ATOM 1311 C C . SER A 1 173 ? -10.901 -3.113 17.440 1.00 91.56 173 SER A C 1
ATOM 1313 O O . SER A 1 173 ? -9.989 -3.834 17.871 1.00 91.56 173 SER A O 1
ATOM 1315 N N . ASN A 1 174 ? -11.111 -2.912 16.134 1.00 93.31 174 ASN A N 1
ATOM 1316 C CA . ASN A 1 174 ? -10.287 -3.409 15.033 1.00 93.31 174 ASN A CA 1
ATOM 1317 C C . ASN A 1 174 ? -9.169 -2.441 14.626 1.00 93.31 174 ASN A C 1
ATOM 1319 O O . ASN A 1 174 ? -8.420 -2.720 13.689 1.00 93.31 174 ASN A O 1
ATOM 1323 N N . SER A 1 175 ? -9.033 -1.313 15.323 1.00 93.19 175 SER A N 1
ATOM 1324 C CA . SER A 1 175 ? -7.953 -0.371 15.072 1.00 93.19 175 SER A CA 1
ATOM 1325 C C . SER A 1 175 ? -6.580 -0.957 15.379 1.00 93.19 175 SER A C 1
ATOM 1327 O O . SER A 1 175 ? -6.345 -1.594 16.410 1.00 93.19 175 SER A O 1
ATOM 1329 N N . VAL A 1 176 ? -5.645 -0.682 14.474 1.00 93.50 176 VAL A N 1
ATOM 1330 C CA . VAL A 1 176 ? -4.258 -1.122 14.549 1.00 93.50 176 VAL A CA 1
ATOM 1331 C C . VAL A 1 176 ? -3.300 0.054 14.430 1.00 93.50 176 VAL A C 1
ATOM 1333 O O . VAL A 1 176 ? -3.513 1.012 13.681 1.00 93.50 176 VAL A O 1
ATOM 1336 N N . ARG A 1 177 ? -2.189 -0.051 15.151 1.00 94.25 177 ARG A N 1
ATOM 1337 C CA . ARG A 1 177 ? -0.992 0.759 14.958 1.00 94.25 177 ARG A CA 1
ATOM 1338 C C . ARG A 1 177 ? -0.059 0.002 14.024 1.00 94.25 177 ARG A C 1
ATOM 1340 O O . ARG A 1 177 ? 0.387 -1.092 14.356 1.00 94.25 177 ARG A O 1
ATOM 1347 N N . ALA A 1 178 ? 0.257 0.601 12.882 1.00 94.50 178 ALA A N 1
ATOM 1348 C CA . ALA A 1 178 ? 1.235 0.073 11.940 1.00 94.50 178 ALA A CA 1
ATOM 1349 C C . ALA A 1 178 ? 2.497 0.944 11.947 1.00 94.50 178 ALA A C 1
ATOM 1351 O O . ALA A 1 178 ? 2.427 2.155 11.717 1.00 94.50 178 ALA A O 1
ATOM 1352 N N . SER A 1 179 ? 3.649 0.325 12.202 1.00 94.75 179 SER A N 1
ATOM 1353 C CA . SER A 1 179 ? 4.969 0.964 12.169 1.00 94.75 179 SER A CA 1
ATOM 1354 C C . SER A 1 179 ? 5.742 0.467 10.952 1.00 94.75 179 SER A C 1
ATOM 1356 O O . SER A 1 179 ? 6.410 -0.562 10.996 1.00 94.75 179 SER A O 1
ATOM 1358 N N . PHE A 1 180 ? 5.622 1.186 9.840 1.00 93.50 180 PHE A N 1
ATOM 1359 C CA . PHE A 1 180 ? 6.261 0.849 8.574 1.00 93.50 180 PHE A CA 1
ATOM 1360 C C . PHE A 1 180 ? 7.734 1.240 8.550 1.00 93.50 180 PHE A C 1
ATOM 1362 O O . PHE A 1 180 ? 8.109 2.370 8.873 1.00 93.50 180 PHE A O 1
ATOM 1369 N N . ASN A 1 181 ? 8.556 0.325 8.048 1.00 92.56 181 ASN A N 1
ATOM 1370 C CA . ASN A 1 181 ? 9.936 0.608 7.685 1.00 92.56 181 ASN A CA 1
ATOM 1371 C C . ASN A 1 181 ? 10.013 1.537 6.464 1.00 92.56 181 ASN A C 1
ATOM 1373 O O . ASN A 1 181 ? 9.016 1.785 5.779 1.00 92.56 181 ASN A O 1
ATOM 1377 N N . SER A 1 182 ? 11.222 2.019 6.160 1.00 89.69 182 SER A N 1
ATOM 1378 C CA . SER A 1 182 ? 11.488 2.737 4.910 1.00 89.69 182 SER A CA 1
ATOM 1379 C C . SER A 1 182 ? 10.960 1.953 3.700 1.00 89.69 182 SER A C 1
ATOM 1381 O O . SER A 1 182 ? 11.293 0.769 3.567 1.00 89.69 182 SER A O 1
ATOM 1383 N N . PRO A 1 183 ? 10.194 2.592 2.796 1.00 91.00 183 PRO A N 1
ATOM 1384 C CA . PRO A 1 183 ? 9.624 1.916 1.641 1.00 91.00 183 PRO A CA 1
ATOM 1385 C C . PRO A 1 183 ? 10.701 1.261 0.772 1.00 91.00 183 PRO A C 1
ATOM 1387 O O . PRO A 1 183 ? 11.731 1.870 0.460 1.00 91.00 183 PRO A O 1
ATOM 1390 N N . MET A 1 184 ? 10.441 0.024 0.362 1.00 92.94 184 MET A N 1
ATOM 1391 C CA . MET A 1 184 ? 11.274 -0.734 -0.561 1.00 92.94 184 MET A CA 1
ATOM 1392 C C . MET A 1 184 ? 10.707 -0.632 -1.972 1.00 92.94 184 MET A C 1
ATOM 1394 O O . MET A 1 184 ? 9.512 -0.795 -2.193 1.00 92.94 184 MET A O 1
ATOM 1398 N N . PHE A 1 185 ? 11.576 -0.387 -2.938 1.00 92.00 185 PHE A N 1
ATOM 1399 C CA . PHE A 1 185 ? 11.247 -0.289 -4.348 1.00 92.00 185 PHE A CA 1
ATOM 1400 C C . PHE A 1 185 ? 12.002 -1.369 -5.094 1.00 92.00 185 PHE A C 1
ATOM 1402 O O . PHE A 1 185 ? 13.194 -1.549 -4.863 1.00 92.00 185 PHE A O 1
ATOM 1409 N N . ARG A 1 186 ? 11.339 -2.037 -6.030 1.00 93.81 186 ARG A N 1
ATOM 1410 C CA . ARG A 1 186 ? 11.985 -2.900 -7.014 1.00 93.81 186 ARG A CA 1
ATOM 1411 C C . ARG A 1 186 ? 11.653 -2.409 -8.411 1.00 93.81 186 ARG A C 1
ATOM 1413 O O . ARG A 1 186 ? 10.488 -2.426 -8.808 1.00 93.81 186 ARG A O 1
ATOM 1420 N N . LEU A 1 187 ? 12.679 -2.009 -9.154 1.00 91.38 187 LEU A N 1
ATOM 1421 C CA . LEU A 1 187 ? 12.588 -1.721 -10.584 1.00 91.38 187 LEU A CA 1
ATOM 1422 C C . LEU A 1 187 ? 12.878 -3.007 -11.344 1.00 91.38 187 LEU A C 1
ATOM 1424 O O . LEU A 1 187 ? 13.949 -3.577 -11.166 1.00 91.38 187 LEU A O 1
ATOM 1428 N N . SER A 1 188 ? 11.935 -3.464 -12.160 1.00 90.69 188 SER A N 1
ATOM 1429 C CA . SER A 1 188 ? 12.055 -4.692 -12.953 1.00 90.69 188 SER A CA 1
ATOM 1430 C C . SER A 1 188 ? 11.814 -4.385 -14.427 1.00 90.69 188 SER A C 1
ATOM 1432 O O . SER A 1 188 ? 10.868 -3.668 -14.764 1.00 90.69 188 SER A O 1
ATOM 1434 N N . LEU A 1 189 ? 12.665 -4.920 -15.303 1.00 87.19 189 LEU A N 1
ATOM 1435 C CA . LEU A 1 189 ? 12.491 -4.817 -16.753 1.00 87.19 189 LEU A CA 1
ATOM 1436 C C . LEU A 1 189 ? 11.753 -6.045 -17.280 1.00 87.19 189 LEU A C 1
ATOM 1438 O O . LEU A 1 189 ? 12.085 -7.155 -16.881 1.00 87.19 189 LEU A O 1
ATOM 1442 N N . LEU A 1 190 ? 10.816 -5.859 -18.211 1.00 87.44 190 LEU A N 1
ATOM 1443 C CA . LEU A 1 190 ? 10.026 -6.938 -18.827 1.00 87.44 190 LEU A CA 1
ATOM 1444 C C . LEU A 1 190 ? 9.111 -7.671 -17.825 1.00 87.44 190 LEU A C 1
ATOM 1446 O O . LEU A 1 190 ? 8.969 -8.892 -17.856 1.00 87.44 190 LEU A O 1
ATOM 1450 N N . GLY A 1 191 ? 8.466 -6.914 -16.934 1.00 89.81 191 GLY A N 1
ATOM 1451 C CA . GLY A 1 191 ? 7.464 -7.427 -15.995 1.00 89.81 191 GLY A CA 1
ATOM 1452 C C . GLY A 1 191 ? 7.921 -7.521 -14.535 1.00 89.81 191 GLY A C 1
ATOM 1453 O O . GLY A 1 191 ? 9.102 -7.455 -14.206 1.00 89.81 191 GLY A O 1
ATOM 1454 N N . TYR A 1 192 ? 6.952 -7.693 -13.629 1.00 89.94 192 TYR A N 1
ATOM 1455 C CA . TYR A 1 192 ? 7.166 -7.677 -12.172 1.00 89.94 192 TYR A CA 1
ATOM 1456 C C . TYR A 1 192 ? 7.996 -8.847 -11.624 1.00 89.94 192 TYR A C 1
ATOM 1458 O O . TYR A 1 192 ? 8.603 -8.720 -10.566 1.00 89.94 192 TYR A O 1
ATOM 1466 N N . ARG A 1 193 ? 8.018 -9.987 -12.326 1.00 87.94 193 ARG A N 1
ATOM 1467 C CA . ARG A 1 193 ? 8.758 -11.198 -11.923 1.00 87.94 193 ARG A CA 1
ATOM 1468 C C . ARG A 1 193 ? 10.122 -11.326 -12.585 1.00 87.94 193 ARG A C 1
ATOM 1470 O O . ARG A 1 193 ? 10.757 -12.369 -12.474 1.00 87.94 193 ARG A O 1
ATOM 1477 N N . SER A 1 194 ? 10.564 -10.288 -13.287 1.00 86.94 194 SER A N 1
ATOM 1478 C CA . SER A 1 194 ? 11.855 -10.339 -13.948 1.00 86.94 194 SER A CA 1
ATOM 1479 C C . SER A 1 194 ? 12.966 -10.623 -12.930 1.00 86.94 194 SER A C 1
ATOM 1481 O O . SER A 1 194 ? 13.039 -9.942 -11.891 1.00 86.94 194 SER A O 1
ATOM 1483 N N . PRO A 1 195 ? 13.846 -11.604 -13.209 1.00 84.44 195 PRO A N 1
ATOM 1484 C CA . PRO A 1 195 ? 15.026 -11.825 -12.382 1.00 84.44 195 PRO A CA 1
ATOM 1485 C C . PRO A 1 195 ? 15.960 -10.609 -12.455 1.00 84.44 195 PRO A C 1
ATOM 1487 O O . PRO A 1 195 ? 16.670 -10.309 -11.497 1.00 84.44 195 PRO A O 1
ATOM 1490 N N . PHE A 1 196 ? 15.883 -9.850 -13.552 1.00 81.94 196 PHE A N 1
ATOM 1491 C CA . PHE A 1 196 ? 16.605 -8.607 -13.773 1.00 81.94 196 PHE A CA 1
ATOM 1492 C C . PHE A 1 196 ? 15.849 -7.441 -13.131 1.00 81.94 196 PHE A C 1
ATOM 1494 O O . PHE A 1 196 ? 15.115 -6.693 -13.786 1.00 81.94 196 PHE A O 1
ATOM 1501 N N . GLY A 1 197 ? 16.017 -7.305 -11.817 1.00 86.38 197 GLY A N 1
ATOM 1502 C CA . GLY A 1 197 ? 15.475 -6.183 -11.070 1.00 86.38 197 GLY A CA 1
ATOM 1503 C C . GLY A 1 197 ? 16.421 -5.679 -9.993 1.00 86.38 197 GLY A C 1
ATOM 1504 O O . GLY A 1 197 ? 17.179 -6.446 -9.404 1.00 86.38 197 GLY A O 1
ATOM 1505 N N . VAL A 1 198 ? 16.357 -4.376 -9.732 1.00 90.50 198 VAL A N 1
ATOM 1506 C CA . VAL A 1 198 ? 17.145 -3.713 -8.690 1.00 90.50 198 VAL A CA 1
ATOM 1507 C C . VAL A 1 198 ? 16.213 -3.301 -7.565 1.00 90.50 198 VAL A C 1
ATOM 1509 O O . VAL A 1 198 ? 15.240 -2.579 -7.798 1.00 90.50 198 VAL A O 1
ATOM 1512 N N . THR A 1 199 ? 16.525 -3.754 -6.353 1.00 93.75 199 THR A N 1
ATOM 1513 C CA . THR A 1 199 ? 15.797 -3.390 -5.137 1.00 93.75 199 THR A CA 1
ATOM 1514 C C . THR A 1 199 ? 16.536 -2.289 -4.384 1.00 93.75 199 THR A C 1
ATOM 1516 O O . THR A 1 199 ? 17.763 -2.312 -4.279 1.00 93.75 199 THR A O 1
ATOM 1519 N N . PHE A 1 200 ? 15.801 -1.337 -3.823 1.00 90.81 200 PHE A N 1
ATOM 1520 C CA . PHE A 1 200 ? 16.349 -0.271 -2.997 1.00 90.81 200 PHE A CA 1
ATOM 1521 C C . PHE A 1 200 ? 15.364 0.263 -1.964 1.00 90.81 200 PHE A C 1
ATOM 1523 O O . PHE A 1 200 ? 14.167 0.020 -2.056 1.00 90.81 200 PHE A O 1
ATOM 1530 N N . ARG A 1 201 ? 15.865 1.038 -0.998 1.00 90.00 201 ARG A N 1
ATOM 1531 C CA . ARG A 1 201 ? 15.043 1.765 -0.021 1.00 90.00 201 ARG A CA 1
ATOM 1532 C C . ARG A 1 201 ? 15.023 3.253 -0.332 1.00 90.00 201 ARG A C 1
ATOM 1534 O O . ARG A 1 201 ? 16.068 3.847 -0.600 1.00 90.00 201 ARG A O 1
ATOM 1541 N N . LEU A 1 202 ? 13.840 3.858 -0.279 1.00 84.56 202 LEU A N 1
ATOM 1542 C CA . LEU A 1 202 ? 13.680 5.295 -0.475 1.00 84.56 202 LEU A CA 1
ATOM 1543 C C . LEU A 1 202 ? 12.576 5.848 0.430 1.00 84.56 202 LEU A C 1
ATOM 1545 O O . LEU A 1 202 ? 11.398 5.541 0.271 1.00 84.56 202 LEU A O 1
ATOM 1549 N N . GLY A 1 203 ? 12.981 6.734 1.333 1.00 84.12 203 GLY A N 1
ATOM 1550 C CA . GLY A 1 203 ? 12.096 7.476 2.222 1.00 84.12 203 GLY A CA 1
ATOM 1551 C C . GLY A 1 203 ? 12.146 7.048 3.682 1.00 84.12 203 GLY A C 1
ATOM 1552 O O . GLY A 1 203 ? 12.775 6.037 4.012 1.00 84.12 203 GLY A O 1
ATOM 1553 N N . PRO A 1 204 ? 11.526 7.843 4.565 1.00 84.19 204 PRO A N 1
ATOM 1554 C CA . PRO A 1 204 ? 11.512 7.578 5.991 1.00 84.19 204 PRO A CA 1
ATOM 1555 C C . PRO A 1 204 ? 10.603 6.392 6.325 1.00 84.19 204 PRO A C 1
ATOM 1557 O O . PRO A 1 204 ? 9.690 6.043 5.570 1.00 84.19 204 PRO A O 1
ATOM 1560 N N . SER A 1 205 ? 10.853 5.788 7.484 1.00 89.56 205 SER A N 1
ATOM 1561 C CA . SER A 1 205 ? 9.852 4.989 8.189 1.00 89.56 205 SER A CA 1
ATOM 1562 C C . SER A 1 205 ? 8.628 5.844 8.525 1.00 89.56 205 SER A C 1
ATOM 1564 O O . SER A 1 205 ? 8.737 7.061 8.651 1.00 89.56 205 SER A O 1
ATOM 1566 N N . SER A 1 206 ? 7.468 5.219 8.705 1.00 86.12 206 SER A N 1
ATOM 1567 C CA . SER A 1 206 ? 6.233 5.934 9.048 1.00 86.12 206 SER A CA 1
ATOM 1568 C C . SER A 1 206 ? 5.411 5.157 10.064 1.00 86.12 206 SER A C 1
ATOM 1570 O O . SER A 1 206 ? 5.421 3.928 10.067 1.00 86.12 206 SER A O 1
ATOM 1572 N N . LYS A 1 207 ? 4.691 5.872 10.927 1.00 90.19 207 LYS A N 1
ATOM 1573 C CA . LYS A 1 207 ? 3.750 5.280 11.877 1.00 90.19 207 LYS A CA 1
ATOM 1574 C C . LYS A 1 207 ? 2.358 5.781 11.555 1.00 90.19 207 LYS A C 1
ATOM 1576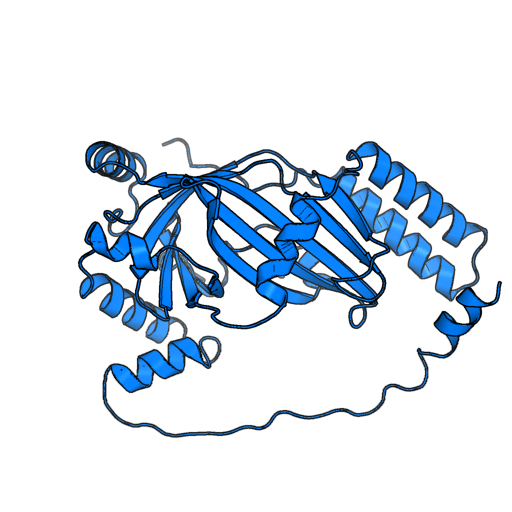 O O . LYS A 1 207 ? 2.141 6.982 11.431 1.00 90.19 207 LYS A O 1
ATOM 1581 N N . VAL A 1 208 ? 1.410 4.866 11.424 1.00 89.00 208 VAL A N 1
ATOM 1582 C CA . VAL A 1 208 ? 0.020 5.211 11.133 1.00 89.00 208 VAL A CA 1
ATOM 1583 C C . VAL A 1 208 ? -0.921 4.425 12.027 1.00 89.00 208 VAL A C 1
ATOM 1585 O O . VAL A 1 208 ? -0.604 3.333 12.498 1.00 89.00 208 VAL A O 1
ATOM 1588 N N . ILE A 1 209 ? -2.091 5.008 12.250 1.00 90.69 209 ILE A N 1
ATOM 1589 C CA . ILE A 1 209 ? -3.220 4.330 12.872 1.00 90.69 209 ILE A CA 1
ATOM 1590 C C . ILE A 1 209 ? -4.235 4.096 11.765 1.00 90.69 209 ILE A C 1
ATOM 1592 O O . ILE A 1 209 ? -4.595 5.034 11.045 1.00 90.69 209 ILE A O 1
ATOM 1596 N N . LEU A 1 210 ? -4.628 2.838 11.615 1.00 90.94 210 LEU A N 1
ATOM 1597 C CA . LEU A 1 210 ? -5.612 2.388 10.648 1.00 90.94 210 LEU A CA 1
ATOM 1598 C C . LEU A 1 210 ? -6.730 1.705 11.414 1.00 90.94 210 LEU A C 1
ATOM 1600 O O . LEU A 1 210 ? -6.477 0.854 12.261 1.00 90.94 210 LEU A O 1
ATOM 1604 N N . ASP A 1 211 ? -7.953 2.078 11.100 1.00 93.19 211 ASP A N 1
ATOM 1605 C CA . ASP A 1 211 ? -9.148 1.432 11.607 1.00 93.19 211 ASP A CA 1
ATOM 1606 C C . ASP A 1 211 ? -9.759 0.579 10.505 1.00 93.19 211 ASP A C 1
ATOM 1608 O O . ASP A 1 211 ? -9.696 0.942 9.331 1.00 93.19 211 ASP A O 1
ATOM 1612 N N . ALA A 1 212 ? -10.338 -0.554 10.871 1.00 94.62 212 ALA A N 1
ATOM 1613 C CA . ALA A 1 212 ? -11.178 -1.331 9.974 1.00 94.62 212 ALA A CA 1
ATOM 1614 C C . ALA A 1 212 ? -12.605 -1.240 10.506 1.00 94.62 212 ALA A C 1
ATOM 1616 O O . ALA A 1 212 ? -13.040 -2.069 11.305 1.00 94.62 212 ALA A O 1
ATOM 1617 N N . SER A 1 213 ? -13.293 -0.185 10.075 1.00 93.38 213 SER A N 1
ATOM 1618 C CA . SER A 1 213 ? -14.647 0.171 10.502 1.00 93.38 213 SER A CA 1
ATOM 1619 C C . SER A 1 213 ? -15.696 -0.854 10.070 1.00 93.38 213 SER A C 1
ATOM 1621 O O . SER A 1 213 ? -16.783 -0.889 10.631 1.00 93.38 213 SER A O 1
ATOM 1623 N N . TYR A 1 214 ? -15.356 -1.708 9.105 1.00 93.69 214 TYR A N 1
ATOM 1624 C CA . TYR A 1 214 ? -16.136 -2.869 8.702 1.00 93.69 214 TYR A CA 1
ATOM 1625 C C . TYR A 1 214 ? -15.200 -3.967 8.197 1.00 93.69 214 TYR A C 1
ATOM 1627 O O . TYR A 1 214 ? -14.253 -3.678 7.456 1.00 93.69 214 TYR A O 1
ATOM 1635 N N . VAL A 1 215 ? -15.463 -5.227 8.540 1.00 93.56 215 VAL A N 1
ATOM 1636 C CA . VAL A 1 215 ? -14.754 -6.360 7.940 1.00 93.56 215 VAL A CA 1
ATOM 1637 C C . VAL A 1 215 ? -15.628 -7.606 7.879 1.00 93.56 215 VAL A C 1
ATOM 1639 O O . VAL A 1 215 ? -16.397 -7.892 8.791 1.00 93.56 215 VAL A O 1
ATOM 1642 N N . ASP A 1 216 ? -15.501 -8.337 6.775 1.00 91.56 216 ASP A N 1
ATOM 1643 C CA . ASP A 1 216 ? -16.107 -9.641 6.563 1.00 91.56 216 ASP A CA 1
ATOM 1644 C C . ASP A 1 216 ? -15.177 -10.566 5.735 1.00 91.56 216 ASP A C 1
ATOM 1646 O O . ASP A 1 216 ? -14.016 -10.256 5.427 1.00 91.56 216 ASP A O 1
ATOM 1650 N N . SER A 1 217 ? -15.695 -11.734 5.345 1.00 89.69 217 SER A N 1
ATOM 1651 C CA . SER A 1 217 ? -14.985 -12.736 4.531 1.00 89.69 217 SER A CA 1
ATOM 1652 C C . SER A 1 217 ? -14.530 -12.279 3.128 1.00 89.69 217 SER A C 1
ATOM 1654 O O . SER A 1 217 ? -13.685 -12.933 2.527 1.00 89.69 217 SER A O 1
ATOM 1656 N N . LYS A 1 218 ? -15.031 -11.170 2.589 1.00 91.25 218 LYS A N 1
ATOM 1657 C CA . LYS A 1 218 ? -14.822 -10.657 1.222 1.00 91.25 218 LYS A CA 1
ATOM 1658 C C . LYS A 1 218 ? -14.460 -9.175 1.170 1.00 91.25 218 LYS A C 1
ATOM 1660 O O . LYS A 1 218 ? -13.734 -8.777 0.264 1.00 91.25 2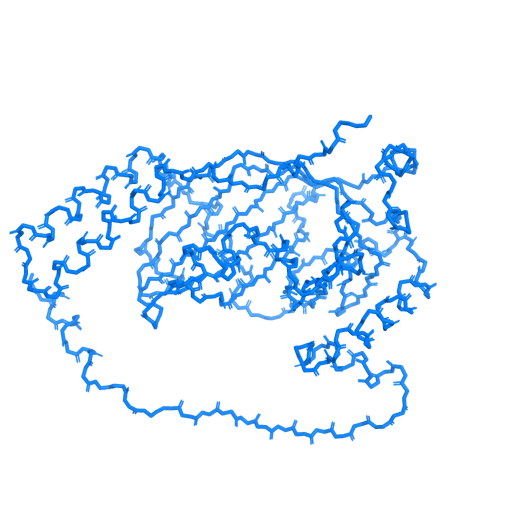18 LYS A O 1
ATOM 1665 N N . LEU A 1 219 ? -14.969 -8.358 2.081 1.00 93.06 219 LEU A N 1
ATOM 1666 C CA . LEU A 1 219 ? -14.851 -6.907 2.068 1.00 93.06 219 LEU A CA 1
ATOM 1667 C C . LEU A 1 219 ? -14.271 -6.406 3.393 1.00 93.06 219 LEU A C 1
ATOM 1669 O O . LEU A 1 219 ? -14.557 -6.930 4.465 1.00 93.06 219 LEU A O 1
ATOM 1673 N N . ARG A 1 220 ? -13.459 -5.356 3.317 1.00 94.38 220 ARG A N 1
ATOM 1674 C CA . ARG A 1 220 ? -13.015 -4.567 4.464 1.00 94.38 220 ARG A CA 1
ATOM 1675 C C . ARG A 1 220 ? -13.159 -3.090 4.125 1.00 94.38 220 ARG A C 1
ATOM 1677 O O . ARG A 1 220 ? -12.783 -2.661 3.036 1.00 94.38 220 ARG A O 1
ATOM 1684 N N . ILE A 1 221 ? -13.681 -2.306 5.056 1.00 94.62 221 ILE A N 1
ATOM 1685 C CA . ILE A 1 221 ? -13.679 -0.849 4.962 1.00 94.62 221 ILE A CA 1
ATOM 1686 C C . ILE A 1 221 ? -12.626 -0.363 5.941 1.00 94.62 221 ILE A C 1
ATOM 1688 O O . ILE A 1 221 ? -12.739 -0.535 7.151 1.00 94.62 221 ILE A O 1
ATOM 1692 N N . GLY A 1 222 ? -11.538 0.154 5.384 1.00 93.12 222 GLY A N 1
ATOM 1693 C CA . GLY A 1 222 ? -10.477 0.787 6.143 1.00 93.12 222 GLY A CA 1
ATOM 1694 C C . GLY A 1 222 ? -10.778 2.266 6.336 1.00 93.12 222 GLY A C 1
ATOM 1695 O O . GLY A 1 222 ? -11.345 2.908 5.453 1.00 93.12 222 GLY A O 1
ATOM 1696 N N . LYS A 1 223 ? -10.317 2.832 7.443 1.00 89.81 223 LYS A N 1
ATOM 1697 C CA . LYS A 1 223 ? -10.391 4.254 7.750 1.00 89.81 223 LYS A CA 1
ATOM 1698 C C . LYS A 1 223 ? -9.046 4.730 8.288 1.00 89.81 223 LYS A C 1
ATOM 1700 O O . LYS A 1 223 ? -8.478 4.162 9.217 1.00 89.81 223 LYS A O 1
ATOM 1705 N N . GLY A 1 224 ? -8.502 5.770 7.667 1.00 84.88 224 GLY A N 1
ATOM 1706 C CA . GLY A 1 224 ? -7.323 6.470 8.164 1.00 84.88 224 GLY A CA 1
ATOM 1707 C C . GLY A 1 224 ? -7.702 7.483 9.240 1.00 84.88 224 GLY A C 1
ATOM 1708 O O . GLY A 1 224 ? -8.837 7.951 9.290 1.00 84.88 224 GLY A O 1
ATOM 1709 N N . ALA A 1 225 ? -6.733 7.898 10.058 1.00 72.56 225 ALA A N 1
ATOM 1710 C CA . ALA A 1 225 ? -6.960 8.893 11.114 1.00 72.56 225 ALA A CA 1
ATOM 1711 C C . ALA A 1 225 ? -7.543 10.233 10.611 1.00 72.56 225 ALA A C 1
ATOM 1713 O O . ALA A 1 225 ? -8.211 10.929 11.362 1.00 72.56 225 ALA A O 1
ATOM 1714 N N . SER A 1 226 ? -7.320 10.591 9.342 1.00 73.06 226 SER A N 1
ATOM 1715 C CA . SER A 1 226 ? -7.881 11.790 8.705 1.00 73.06 226 SER A CA 1
ATOM 1716 C C . SER A 1 226 ? -9.319 11.625 8.190 1.00 73.06 226 SER A C 1
ATOM 1718 O O . SER A 1 226 ? -9.812 12.507 7.492 1.00 73.06 226 SER A O 1
ATOM 1720 N N . GLY A 1 227 ? -9.973 10.489 8.455 1.00 81.62 227 GLY A N 1
ATOM 1721 C CA . GLY A 1 227 ? -11.316 10.174 7.958 1.00 81.62 227 GLY A CA 1
ATOM 1722 C C . GLY A 1 227 ? -11.357 9.628 6.527 1.00 81.62 227 GLY A C 1
ATOM 1723 O O . GLY A 1 227 ? -12.427 9.280 6.038 1.00 81.62 227 GLY A O 1
ATOM 1724 N N . VAL A 1 228 ? -10.210 9.507 5.844 1.00 86.94 228 VAL A N 1
ATOM 1725 C CA . VAL A 1 228 ? -10.159 8.883 4.513 1.00 86.94 228 VAL A CA 1
ATOM 1726 C C . VAL A 1 228 ? -10.539 7.411 4.618 1.00 86.94 228 VAL A C 1
ATOM 1728 O O . VAL A 1 228 ? -9.950 6.678 5.414 1.00 86.94 228 VAL A O 1
ATOM 1731 N N . ARG A 1 229 ? -11.477 6.980 3.777 1.00 90.69 229 ARG A N 1
ATOM 1732 C CA . ARG A 1 229 ? -11.959 5.607 3.696 1.00 90.69 229 ARG A CA 1
ATOM 1733 C C . ARG A 1 229 ? -11.331 4.854 2.531 1.00 90.69 229 ARG A C 1
ATOM 1735 O O . ARG A 1 229 ? -11.027 5.422 1.478 1.00 90.69 229 ARG A O 1
ATOM 1742 N N . PHE A 1 230 ? -11.158 3.558 2.739 1.00 92.44 230 PHE A N 1
ATOM 1743 C CA . PHE A 1 230 ? -10.579 2.601 1.808 1.00 92.44 230 PHE A CA 1
ATOM 1744 C C . PHE A 1 230 ? -11.561 1.444 1.661 1.00 92.44 230 PHE A C 1
ATOM 1746 O O . PHE A 1 230 ? -11.877 0.788 2.646 1.00 92.44 230 PHE A O 1
ATOM 1753 N N . ILE A 1 231 ? -12.022 1.174 0.446 1.00 93.25 231 ILE A N 1
ATOM 1754 C CA . ILE A 1 231 ? -12.818 -0.017 0.150 1.00 93.25 231 ILE A CA 1
ATOM 1755 C C . ILE A 1 231 ? -11.855 -1.091 -0.322 1.00 93.25 231 ILE A C 1
ATOM 1757 O O . ILE A 1 231 ? -11.143 -0.907 -1.313 1.00 93.25 231 ILE A O 1
ATOM 1761 N N . LEU A 1 232 ? -11.809 -2.191 0.417 1.00 93.69 232 LEU A N 1
ATOM 1762 C CA . LEU A 1 232 ? -10.849 -3.259 0.230 1.00 93.69 232 LEU A CA 1
ATOM 1763 C C . LEU A 1 232 ? -11.564 -4.575 -0.041 1.00 93.69 232 LEU A C 1
ATOM 1765 O O . LEU A 1 232 ? -12.419 -4.986 0.735 1.00 93.69 232 LEU A O 1
ATOM 1769 N N . GLN A 1 233 ? -11.162 -5.268 -1.097 1.00 94.00 233 GLN A N 1
ATOM 1770 C CA . GLN A 1 233 ? -11.665 -6.593 -1.434 1.00 94.00 233 GLN A CA 1
ATOM 1771 C C . GLN A 1 233 ? -10.623 -7.647 -1.091 1.00 94.00 233 GLN A C 1
ATOM 1773 O O . GLN A 1 233 ? -9.463 -7.527 -1.490 1.00 94.00 233 GLN A O 1
ATOM 1778 N N . ARG A 1 234 ? -11.039 -8.685 -0.366 1.00 93.00 234 ARG A N 1
ATOM 1779 C CA . ARG A 1 234 ? -10.201 -9.839 -0.059 1.00 93.00 234 ARG A CA 1
ATOM 1780 C C . ARG A 1 234 ? -9.824 -10.547 -1.356 1.00 93.00 234 ARG A C 1
ATOM 1782 O O . ARG A 1 234 ? -10.676 -10.831 -2.195 1.00 93.00 234 ARG A O 1
ATOM 1789 N N . VAL A 1 235 ? -8.544 -10.861 -1.488 1.00 91.12 235 VAL A N 1
ATOM 1790 C CA . VAL A 1 235 ? -7.985 -11.587 -2.625 1.00 91.12 235 VAL A CA 1
ATOM 1791 C C . VAL A 1 235 ? -7.644 -12.996 -2.159 1.00 91.12 235 VAL A C 1
ATOM 1793 O O . VAL A 1 235 ? -6.682 -13.194 -1.422 1.00 91.12 235 VAL A O 1
ATOM 1796 N N . THR A 1 236 ? -8.440 -13.979 -2.575 1.00 83.06 236 THR A N 1
ATOM 1797 C CA . THR A 1 236 ? -8.192 -15.397 -2.266 1.00 83.06 236 THR A CA 1
ATOM 1798 C C . THR A 1 236 ? -7.168 -16.009 -3.216 1.00 83.06 236 THR A C 1
ATOM 1800 O O . THR A 1 236 ? -6.339 -16.813 -2.803 1.00 83.06 236 THR A O 1
ATOM 1803 N N . GLU A 1 237 ? -7.170 -15.572 -4.475 1.00 74.25 237 GLU A N 1
ATOM 1804 C CA . GLU A 1 237 ? -6.314 -16.104 -5.530 1.00 74.25 237 GLU A CA 1
ATOM 1805 C C . GLU A 1 237 ? -5.683 -14.975 -6.346 1.00 74.25 237 GLU A C 1
ATOM 1807 O O . GLU A 1 237 ? -6.280 -13.923 -6.573 1.00 74.25 237 GLU A O 1
ATOM 1812 N N . GLY A 1 238 ? -4.456 -15.201 -6.816 1.00 74.56 238 GLY A N 1
ATOM 1813 C CA . GLY A 1 238 ? -3.806 -14.308 -7.768 1.00 74.56 238 GLY A CA 1
ATOM 1814 C C . GLY A 1 238 ? -2.378 -13.938 -7.395 1.00 74.56 238 GLY A C 1
ATOM 1815 O O . GLY A 1 238 ? -2.073 -13.483 -6.297 1.00 74.56 238 GLY A O 1
ATOM 1816 N N . PHE A 1 239 ? -1.494 -14.048 -8.383 1.00 69.75 239 PHE A N 1
ATOM 1817 C CA . PHE A 1 239 ? -0.049 -13.891 -8.213 1.00 69.75 239 PHE A CA 1
ATOM 1818 C C . PHE A 1 239 ? 0.405 -12.495 -7.769 1.00 69.75 239 PHE A C 1
ATOM 1820 O O . PHE A 1 239 ? 1.526 -12.339 -7.287 1.00 69.75 239 PHE A O 1
ATOM 1827 N N . LYS A 1 240 ? -0.412 -11.462 -8.013 1.00 83.12 240 LYS A N 1
ATOM 1828 C CA . LYS A 1 240 ? -0.027 -10.066 -7.776 1.00 83.12 240 LYS A CA 1
ATOM 1829 C C . LYS A 1 240 ? 0.123 -9.764 -6.287 1.00 83.12 240 LYS A C 1
ATOM 1831 O O . LYS A 1 240 ? 0.983 -8.960 -5.940 1.00 83.12 240 LYS A O 1
ATOM 1836 N N . LYS A 1 241 ? -0.671 -10.423 -5.434 1.00 81.12 241 LYS A N 1
ATOM 1837 C CA . LYS A 1 241 ? -0.686 -10.174 -3.989 1.00 81.12 241 LYS A CA 1
ATOM 1838 C C . LYS A 1 241 ? 0.623 -10.586 -3.314 1.00 81.12 241 LYS A C 1
ATOM 1840 O O . LYS A 1 241 ? 1.040 -9.920 -2.383 1.00 81.12 241 LYS A O 1
ATOM 1845 N N . ASP A 1 242 ? 1.322 -11.589 -3.848 1.00 91.00 242 ASP A N 1
ATOM 1846 C CA . ASP A 1 242 ? 2.559 -12.126 -3.262 1.00 91.00 242 ASP A CA 1
ATOM 1847 C C . ASP A 1 242 ? 3.833 -11.463 -3.826 1.00 91.00 242 ASP A C 1
ATOM 1849 O O . ASP A 1 242 ? 4.952 -11.807 -3.443 1.00 91.00 242 ASP A O 1
ATOM 1853 N N . LEU A 1 243 ? 3.703 -10.485 -4.737 1.00 93.06 243 LEU A N 1
ATOM 1854 C CA . LEU A 1 243 ? 4.854 -9.811 -5.360 1.00 93.06 243 LEU A CA 1
ATOM 1855 C C . LEU A 1 243 ? 5.709 -9.012 -4.366 1.00 93.06 243 LEU A C 1
ATOM 1857 O O . LEU A 1 243 ? 6.838 -8.651 -4.696 1.00 93.06 243 LEU A O 1
ATOM 1861 N N . TRP A 1 244 ? 5.210 -8.750 -3.157 1.00 94.31 244 TRP A N 1
ATOM 1862 C CA . TRP A 1 244 ? 5.986 -8.079 -2.117 1.00 94.31 244 TRP A CA 1
ATOM 1863 C C . TRP A 1 244 ? 7.066 -8.982 -1.501 1.00 94.31 244 TRP A C 1
ATOM 1865 O O . TRP A 1 244 ? 8.121 -8.477 -1.114 1.00 94.31 244 TRP A O 1
ATOM 1875 N N . ILE A 1 245 ? 6.846 -10.302 -1.453 1.00 93.69 245 ILE A N 1
ATOM 1876 C CA . ILE A 1 245 ? 7.741 -11.279 -0.810 1.00 93.69 245 ILE A CA 1
ATOM 1877 C C . ILE A 1 245 ? 9.173 -11.203 -1.369 1.00 93.69 245 ILE A C 1
ATOM 1879 O O . ILE A 1 245 ? 10.103 -10.967 -0.593 1.00 93.69 245 ILE A O 1
ATOM 1883 N N . PRO A 1 246 ? 9.408 -11.331 -2.694 1.00 92.56 246 PRO A N 1
ATOM 1884 C CA . PRO A 1 246 ? 10.765 -11.264 -3.241 1.00 92.56 246 PRO A CA 1
ATOM 1885 C C . PRO A 1 246 ? 11.417 -9.883 -3.083 1.00 92.56 246 PRO A C 1
ATOM 1887 O O . PRO A 1 246 ? 12.641 -9.780 -3.119 1.00 92.56 246 PRO A O 1
ATOM 1890 N N . VAL A 1 247 ? 10.628 -8.815 -2.918 1.00 93.75 247 VAL A N 1
ATOM 1891 C CA . VAL A 1 247 ? 11.161 -7.468 -2.675 1.00 93.75 247 VAL A CA 1
ATOM 1892 C C . VAL A 1 247 ? 11.704 -7.369 -1.255 1.00 93.75 247 VAL A C 1
ATOM 1894 O O . VAL A 1 247 ? 12.842 -6.942 -1.076 1.00 93.75 247 VAL A O 1
ATOM 1897 N N . VAL A 1 248 ? 10.923 -7.797 -0.261 1.00 93.19 248 VAL A N 1
ATOM 1898 C CA . VAL A 1 248 ? 11.322 -7.775 1.155 1.00 93.19 248 VAL A CA 1
ATOM 1899 C C . VAL A 1 248 ? 12.499 -8.715 1.418 1.00 93.19 248 VAL A C 1
ATOM 1901 O O . VAL A 1 248 ? 13.417 -8.342 2.141 1.00 93.19 248 VAL A O 1
ATOM 1904 N N . ASN A 1 249 ? 12.521 -9.880 0.766 1.00 92.56 249 ASN A N 1
ATOM 1905 C CA . ASN A 1 249 ? 13.581 -10.884 0.916 1.00 92.56 249 ASN A CA 1
ATOM 1906 C C . ASN A 1 249 ? 14.804 -10.633 0.012 1.00 92.56 249 ASN A C 1
ATOM 1908 O O . ASN A 1 249 ? 15.695 -11.479 -0.094 1.00 92.56 249 ASN A O 1
ATOM 1912 N N . SER A 1 250 ? 14.861 -9.487 -0.673 1.00 90.62 250 SER A N 1
ATOM 1913 C CA . SER A 1 250 ? 15.978 -9.143 -1.553 1.00 90.62 250 SER A CA 1
ATOM 1914 C C . SER A 1 250 ? 17.265 -8.980 -0.744 1.00 90.62 250 SER A C 1
ATOM 1916 O O . SER A 1 250 ? 17.412 -8.022 0.011 1.00 90.62 250 SER A O 1
ATOM 1918 N N . ARG A 1 251 ? 18.235 -9.879 -0.954 1.00 84.56 251 ARG A N 1
ATOM 1919 C CA . ARG A 1 251 ? 19.557 -9.825 -0.296 1.00 84.56 251 ARG A CA 1
ATOM 1920 C C . ARG A 1 251 ? 20.376 -8.602 -0.704 1.00 84.56 251 ARG A C 1
ATOM 1922 O O . ARG A 1 251 ? 21.192 -8.114 0.067 1.00 84.56 251 ARG A O 1
ATOM 1929 N N . PHE A 1 252 ? 20.159 -8.115 -1.924 1.00 84.81 252 PHE A N 1
ATOM 1930 C CA . PHE A 1 252 ? 20.842 -6.943 -2.453 1.00 84.81 252 PHE A CA 1
ATOM 1931 C C . PHE A 1 252 ? 19.887 -5.751 -2.445 1.00 84.81 252 PHE A C 1
ATOM 1933 O O . PHE A 1 252 ? 18.893 -5.733 -3.177 1.00 84.81 252 PHE A O 1
ATOM 1940 N N . VAL A 1 253 ? 20.177 -4.772 -1.589 1.00 87.12 253 VAL A N 1
ATOM 1941 C CA . VAL A 1 253 ? 19.440 -3.510 -1.494 1.00 87.12 253 VAL A CA 1
ATOM 1942 C C . VAL A 1 253 ? 20.421 -2.386 -1.778 1.00 87.12 253 VAL A C 1
ATOM 1944 O O . VAL A 1 253 ? 21.323 -2.113 -0.990 1.00 87.12 253 VAL A O 1
ATOM 1947 N N . VAL A 1 254 ? 20.247 -1.727 -2.918 1.00 86.94 254 VAL A N 1
ATOM 1948 C CA . VAL A 1 254 ? 21.108 -0.614 -3.312 1.00 86.94 254 VAL A CA 1
ATOM 1949 C C . VAL A 1 254 ? 20.701 0.628 -2.522 1.00 86.94 254 VAL A C 1
ATOM 1951 O O . VAL A 1 254 ? 19.520 0.964 -2.425 1.00 86.94 254 VAL A O 1
ATOM 1954 N N . GLY A 1 255 ? 21.676 1.333 -1.950 1.00 85.56 255 GLY A N 1
ATOM 1955 C CA . GLY A 1 255 ? 21.425 2.624 -1.310 1.00 85.56 255 GLY A CA 1
ATOM 1956 C C . GLY A 1 255 ? 21.010 3.699 -2.323 1.00 85.56 255 GLY A C 1
ATOM 1957 O O . GLY A 1 255 ? 21.338 3.610 -3.508 1.00 85.56 255 GLY A O 1
ATOM 1958 N N . LYS A 1 256 ? 20.354 4.771 -1.852 1.00 82.75 256 LYS A N 1
ATOM 1959 C CA . LYS A 1 256 ? 19.887 5.895 -2.695 1.00 82.75 256 LYS A CA 1
ATOM 1960 C C . LYS A 1 256 ? 20.970 6.394 -3.669 1.00 82.75 256 LYS A C 1
ATOM 1962 O O . LYS A 1 256 ? 20.709 6.537 -4.861 1.00 82.75 256 LYS A O 1
ATOM 1967 N N . LYS A 1 257 ? 22.200 6.589 -3.174 1.00 86.69 257 LYS A N 1
ATOM 1968 C CA . LYS A 1 257 ? 23.353 7.042 -3.976 1.00 86.69 257 LYS A CA 1
ATOM 1969 C C . LYS A 1 257 ? 23.739 6.052 -5.079 1.00 86.69 257 LYS A C 1
ATOM 1971 O O . LYS A 1 257 ? 24.028 6.483 -6.188 1.00 86.69 257 LYS A O 1
ATOM 1976 N N . GLY A 1 258 ? 23.701 4.749 -4.798 1.00 86.38 258 GLY A N 1
ATOM 1977 C CA . GLY A 1 258 ? 24.066 3.714 -5.769 1.00 86.38 258 GLY A CA 1
ATOM 1978 C C . GLY A 1 258 ? 23.103 3.655 -6.955 1.00 86.38 258 GLY A C 1
ATOM 1979 O O . GLY A 1 258 ? 23.540 3.523 -8.091 1.00 86.38 258 GLY A O 1
ATOM 1980 N N . ILE A 1 259 ? 21.800 3.842 -6.719 1.00 85.50 259 ILE A N 1
ATOM 1981 C CA . ILE A 1 259 ? 20.799 3.875 -7.800 1.00 85.50 259 ILE A CA 1
ATOM 1982 C C . ILE A 1 259 ? 20.959 5.135 -8.635 1.00 85.50 259 ILE A C 1
ATOM 1984 O O . ILE A 1 259 ? 20.915 5.059 -9.855 1.00 85.50 259 ILE A O 1
ATOM 1988 N N . ILE A 1 260 ? 21.138 6.290 -7.983 1.00 87.25 260 ILE A N 1
ATOM 1989 C CA . ILE A 1 260 ? 21.344 7.559 -8.684 1.00 87.25 260 ILE A CA 1
ATOM 1990 C C . ILE A 1 260 ? 22.594 7.447 -9.555 1.00 87.25 260 ILE A C 1
ATOM 1992 O O . ILE A 1 260 ? 22.512 7.722 -10.745 1.00 87.25 260 ILE A O 1
ATOM 1996 N N . GLY A 1 261 ? 23.711 6.972 -8.995 1.00 88.88 261 GLY A N 1
ATOM 1997 C CA . GLY A 1 261 ? 24.941 6.728 -9.745 1.00 88.88 261 GLY A CA 1
ATOM 1998 C C . GLY A 1 261 ? 24.712 5.787 -10.925 1.00 88.88 261 GLY A C 1
ATOM 1999 O O . GLY A 1 261 ? 25.002 6.152 -12.058 1.00 88.88 261 GLY A O 1
ATOM 2000 N N . GLY A 1 262 ? 24.096 4.625 -10.691 1.00 87.62 262 GLY A N 1
ATOM 2001 C CA . GLY A 1 262 ? 23.806 3.648 -11.742 1.00 87.62 262 GLY A CA 1
ATOM 2002 C C . GLY A 1 262 ? 22.923 4.200 -12.866 1.00 87.62 262 GLY A C 1
ATOM 2003 O O . GLY A 1 262 ? 23.254 4.044 -14.039 1.00 87.62 262 GLY A O 1
ATOM 2004 N N . LEU A 1 263 ? 21.828 4.887 -12.527 1.00 87.44 263 LEU A N 1
ATOM 2005 C CA . LEU A 1 263 ? 20.915 5.492 -13.502 1.00 87.44 263 LEU A CA 1
ATOM 2006 C C . LEU A 1 263 ? 21.558 6.653 -14.262 1.00 87.44 263 LEU A C 1
ATOM 2008 O O . LEU A 1 263 ? 21.351 6.763 -15.468 1.00 87.44 263 LEU A O 1
ATOM 2012 N N . MET A 1 264 ? 22.337 7.501 -13.586 1.00 89.69 264 MET A N 1
ATOM 2013 C CA . MET A 1 264 ? 23.048 8.613 -14.222 1.00 89.69 264 MET A CA 1
ATOM 2014 C C . MET A 1 264 ? 24.121 8.094 -15.178 1.00 89.69 264 MET A C 1
ATOM 2016 O O . MET A 1 264 ? 24.151 8.507 -16.334 1.00 89.69 264 MET A O 1
ATOM 2020 N N . SER A 1 265 ? 24.956 7.147 -14.743 1.00 90.94 265 SER A N 1
ATOM 2021 C CA . SER A 1 265 ? 26.001 6.552 -15.582 1.00 90.94 265 SER A CA 1
ATOM 2022 C C . SER A 1 265 ? 25.413 5.816 -16.787 1.00 90.94 265 SER A C 1
ATOM 2024 O O . SER A 1 265 ? 25.857 6.038 -17.914 1.00 90.94 265 SER A O 1
ATOM 2026 N N . ALA A 1 266 ? 24.380 4.990 -16.582 1.00 88.19 266 ALA A N 1
ATOM 2027 C CA . ALA A 1 266 ? 23.692 4.310 -17.678 1.00 88.19 266 ALA A CA 1
ATOM 2028 C C . ALA A 1 266 ? 23.008 5.312 -18.621 1.00 88.19 266 ALA A C 1
ATOM 2030 O O . ALA A 1 266 ? 23.125 5.202 -19.840 1.00 88.19 266 ALA A O 1
ATOM 2031 N N . GLY A 1 267 ? 22.329 6.315 -18.061 1.00 89.31 267 GLY A N 1
ATOM 2032 C CA . GLY A 1 267 ? 21.611 7.335 -18.814 1.00 89.31 267 GLY A CA 1
ATOM 2033 C C . GLY A 1 267 ? 22.525 8.170 -19.707 1.00 89.31 267 GLY A C 1
ATOM 2034 O O . GLY A 1 267 ? 22.294 8.251 -20.912 1.00 89.31 267 GLY A O 1
ATOM 2035 N N . LEU A 1 268 ? 23.608 8.720 -19.149 1.00 92.38 268 LEU A N 1
ATOM 2036 C CA . LEU A 1 268 ? 24.611 9.473 -19.908 1.00 92.38 268 LEU A CA 1
ATOM 2037 C C . LEU A 1 268 ? 25.291 8.591 -20.962 1.00 92.38 268 LEU A C 1
ATOM 2039 O O . LEU A 1 268 ? 25.444 9.016 -22.106 1.00 92.38 268 LEU A O 1
ATOM 2043 N N . GLY A 1 269 ? 25.625 7.341 -20.624 1.00 91.75 269 GLY A N 1
ATOM 2044 C CA . GLY A 1 269 ? 26.174 6.381 -21.582 1.00 91.75 269 GLY A CA 1
ATOM 2045 C C . GLY A 1 269 ? 25.264 6.172 -22.797 1.00 91.75 269 GLY A C 1
ATOM 2046 O O . GLY A 1 269 ? 25.732 6.232 -23.934 1.00 91.75 269 GLY A O 1
ATOM 2047 N N . LEU A 1 270 ? 23.957 5.999 -22.575 1.00 91.12 270 LEU A N 1
ATOM 2048 C CA . LEU A 1 270 ? 22.965 5.862 -23.646 1.00 91.12 270 LEU A CA 1
ATOM 2049 C C . LEU A 1 270 ? 22.783 7.152 -24.464 1.00 91.12 270 LEU A C 1
ATOM 2051 O O . LEU A 1 270 ? 22.612 7.072 -25.679 1.00 91.12 270 LEU A O 1
ATOM 2055 N N . ILE A 1 271 ? 22.846 8.331 -23.837 1.00 92.12 271 ILE A N 1
ATOM 2056 C CA . ILE A 1 271 ? 22.725 9.626 -24.531 1.00 92.12 271 ILE A CA 1
ATOM 2057 C C . ILE A 1 271 ? 23.918 9.869 -25.464 1.00 92.12 271 ILE A C 1
ATOM 2059 O O . ILE A 1 271 ? 23.728 10.261 -26.619 1.00 92.12 271 ILE A O 1
ATOM 2063 N N . PHE A 1 272 ? 25.139 9.631 -24.981 1.00 93.62 272 PHE A N 1
ATOM 2064 C CA . PHE A 1 272 ? 26.352 9.935 -25.741 1.00 93.62 272 PHE A CA 1
ATOM 2065 C C . PHE A 1 272 ? 26.721 8.847 -26.752 1.00 93.62 272 PHE A C 1
ATOM 2067 O O . PHE A 1 272 ? 27.195 9.175 -27.836 1.00 93.62 272 PHE A O 1
ATOM 2074 N N . LYS A 1 273 ? 26.490 7.565 -26.433 1.00 92.00 273 LYS A N 1
ATOM 2075 C CA . LYS A 1 273 ? 26.916 6.430 -27.276 1.00 92.00 273 LYS A CA 1
ATOM 2076 C C . LYS A 1 273 ? 25.771 5.696 -27.984 1.00 92.00 273 LYS A C 1
ATOM 2078 O O . LYS A 1 273 ? 26.032 4.847 -28.831 1.00 92.00 273 LYS A O 1
ATOM 2083 N N . GLY A 1 274 ? 24.511 5.974 -27.646 1.00 86.56 274 GLY A N 1
ATOM 2084 C CA . GLY A 1 274 ? 23.350 5.285 -28.216 1.00 86.56 274 GLY A CA 1
ATOM 2085 C C . GLY A 1 274 ? 22.817 5.908 -29.512 1.00 86.56 274 GLY A C 1
ATOM 2086 O O . GLY A 1 274 ? 22.959 7.105 -29.766 1.00 86.56 274 GLY A O 1
ATOM 2087 N N . GLY A 1 275 ? 22.129 5.096 -30.324 1.00 89.00 275 GLY A N 1
ATOM 2088 C CA . GLY A 1 275 ? 21.313 5.578 -31.449 1.00 89.00 275 GLY A CA 1
ATOM 2089 C C . GLY A 1 275 ? 20.084 6.377 -30.983 1.00 89.00 275 GLY A C 1
ATOM 2090 O O . GLY A 1 275 ? 19.758 6.377 -29.798 1.00 89.00 275 GLY A O 1
ATOM 2091 N N . ARG A 1 276 ? 19.364 7.043 -31.904 1.00 86.44 276 ARG A N 1
ATOM 2092 C CA . ARG A 1 276 ? 18.263 7.986 -31.574 1.00 86.44 276 ARG A CA 1
ATOM 2093 C C . ARG A 1 276 ? 17.257 7.442 -30.544 1.00 86.44 276 ARG A C 1
ATOM 2095 O O . ARG A 1 276 ? 16.955 8.141 -29.584 1.00 86.44 276 ARG A O 1
ATOM 2102 N N . GLY A 1 277 ? 16.801 6.194 -30.688 1.00 79.88 277 GLY A N 1
ATOM 2103 C CA . GLY A 1 277 ? 15.870 5.571 -29.734 1.00 79.88 277 GLY A CA 1
ATOM 2104 C C . GLY A 1 277 ? 16.470 5.325 -28.342 1.00 79.88 277 GLY A C 1
ATOM 2105 O O . GLY A 1 277 ? 15.804 5.528 -27.330 1.00 79.88 277 GLY A O 1
ATOM 2106 N N . LEU A 1 278 ? 17.754 4.964 -28.269 1.00 83.69 278 LEU A N 1
ATOM 2107 C CA . LEU A 1 278 ? 18.457 4.756 -27.000 1.00 83.69 278 LEU A CA 1
ATOM 2108 C C . LEU A 1 278 ? 18.729 6.072 -26.266 1.00 83.69 278 LEU A C 1
ATOM 2110 O O . LEU A 1 278 ? 18.710 6.086 -25.038 1.00 83.69 278 LEU A O 1
ATOM 2114 N N . LYS A 1 279 ? 18.911 7.183 -26.989 1.00 88.19 279 LYS A N 1
ATOM 2115 C CA . LYS A 1 279 ? 19.079 8.506 -26.368 1.00 88.19 279 LYS A CA 1
ATOM 2116 C C . LYS A 1 279 ? 17.847 8.926 -25.568 1.00 88.19 279 LYS A C 1
ATOM 2118 O O . LYS A 1 279 ? 17.996 9.469 -24.477 1.00 88.19 279 LYS A O 1
ATOM 2123 N N . VAL A 1 280 ? 16.645 8.617 -26.064 1.00 82.56 280 VAL A N 1
ATOM 2124 C CA . VAL A 1 280 ? 15.387 8.866 -25.336 1.00 82.56 280 VAL A CA 1
ATOM 2125 C C . VAL A 1 280 ? 15.362 8.076 -24.028 1.00 82.56 280 VAL A C 1
ATOM 2127 O O . VAL A 1 280 ? 15.107 8.647 -22.970 1.00 82.56 280 VAL A O 1
ATOM 2130 N N . LEU A 1 281 ? 15.703 6.784 -24.075 1.00 79.62 281 LEU A N 1
ATOM 2131 C CA . LEU A 1 281 ? 15.800 5.951 -22.874 1.00 79.62 281 LEU A CA 1
ATOM 2132 C C . LEU A 1 281 ? 16.859 6.478 -21.894 1.00 79.62 281 LEU A C 1
ATOM 2134 O O . LEU A 1 281 ? 16.621 6.515 -20.689 1.00 79.62 281 LEU A O 1
ATOM 2138 N N . GLY A 1 282 ? 18.000 6.943 -22.406 1.00 85.56 282 GLY A N 1
ATOM 2139 C CA . GLY A 1 282 ? 19.038 7.572 -21.598 1.00 85.56 282 GLY A CA 1
ATOM 2140 C C . GLY A 1 282 ? 18.549 8.831 -20.877 1.00 85.56 282 GLY A C 1
ATOM 2141 O O . GLY A 1 282 ? 18.772 8.976 -19.675 1.00 85.56 282 GLY A O 1
ATOM 2142 N N . GLY A 1 283 ? 17.800 9.690 -21.576 1.00 85.62 283 GLY A N 1
ATOM 2143 C CA . GLY A 1 283 ? 17.138 10.856 -20.987 1.00 85.62 283 GLY A CA 1
ATOM 2144 C C . GLY A 1 283 ? 16.137 10.482 -19.892 1.00 85.62 283 GLY A C 1
ATOM 2145 O O . GLY A 1 283 ? 16.128 11.106 -18.832 1.00 85.62 283 GLY A O 1
ATOM 2146 N N . LEU A 1 284 ? 15.352 9.417 -20.094 1.00 82.88 284 LEU A N 1
ATOM 2147 C CA . LEU A 1 284 ? 14.431 8.902 -19.075 1.00 82.88 284 LEU A CA 1
ATOM 2148 C C . LEU A 1 284 ? 15.170 8.417 -17.820 1.00 82.88 284 LEU A C 1
ATOM 2150 O O . LEU A 1 284 ? 14.735 8.726 -16.713 1.00 82.88 284 LEU A O 1
ATOM 2154 N N . CYS A 1 285 ? 16.302 7.720 -17.965 1.00 83.94 285 CYS A N 1
ATOM 2155 C CA . CYS A 1 285 ? 17.121 7.284 -16.829 1.00 83.94 285 CYS A CA 1
ATOM 2156 C C . CYS A 1 285 ? 17.645 8.471 -16.004 1.00 83.94 285 CYS A C 1
ATOM 2158 O O . CYS A 1 285 ? 17.506 8.474 -14.779 1.00 83.94 285 CYS A O 1
ATOM 2160 N N . VAL A 1 286 ? 18.186 9.503 -16.664 1.00 85.12 286 VAL A N 1
ATOM 2161 C CA . VAL A 1 286 ? 18.668 10.736 -16.008 1.00 85.12 286 VAL A CA 1
ATOM 2162 C C . VAL A 1 286 ? 17.516 11.496 -15.341 1.00 85.12 286 VAL A C 1
ATOM 2164 O O . VAL A 1 286 ? 17.631 11.943 -14.195 1.00 85.12 286 VAL A O 1
ATOM 2167 N N . GLY A 1 287 ? 16.371 11.600 -16.019 1.00 83.94 287 GLY A N 1
ATOM 2168 C CA . GLY A 1 287 ? 15.168 12.215 -15.462 1.00 83.94 287 GLY A CA 1
ATOM 2169 C C . GLY A 1 287 ? 14.687 11.483 -14.209 1.00 83.94 287 GLY A C 1
ATOM 2170 O O . GLY A 1 287 ? 14.425 12.110 -13.182 1.00 83.94 287 GLY A O 1
ATOM 2171 N N . PHE A 1 288 ? 14.651 10.151 -14.246 1.00 80.38 288 PHE A N 1
ATOM 2172 C CA . PHE A 1 288 ? 14.244 9.333 -13.108 1.00 80.38 288 PHE A CA 1
ATOM 2173 C C . PHE A 1 288 ? 15.223 9.445 -11.933 1.00 80.38 288 PHE A C 1
ATOM 2175 O O . PHE A 1 288 ? 14.790 9.616 -10.793 1.00 80.38 288 PHE A O 1
ATOM 2182 N N . ALA A 1 289 ? 16.535 9.444 -12.196 1.00 83.06 289 ALA A N 1
ATOM 2183 C CA . ALA A 1 289 ? 17.550 9.700 -11.174 1.00 83.06 289 ALA A CA 1
ATOM 2184 C C . ALA A 1 289 ? 17.328 11.059 -10.489 1.00 83.06 289 ALA A C 1
ATOM 2186 O O . ALA A 1 289 ? 17.342 11.149 -9.261 1.00 83.06 289 ALA A O 1
ATOM 2187 N N . THR A 1 290 ? 17.030 12.098 -11.273 1.00 81.69 290 THR A N 1
ATOM 2188 C CA . THR A 1 290 ? 16.721 13.445 -10.769 1.00 81.69 290 THR A CA 1
ATOM 2189 C C . THR A 1 290 ? 15.470 13.459 -9.882 1.00 81.69 290 THR A C 1
ATOM 2191 O O . THR A 1 290 ? 15.459 14.091 -8.822 1.00 81.69 290 THR A O 1
ATOM 2194 N N . VAL A 1 291 ? 14.419 12.728 -10.267 1.00 79.75 291 VAL A N 1
ATOM 2195 C CA . VAL A 1 291 ? 13.204 12.572 -9.448 1.00 79.75 291 VAL A CA 1
ATOM 2196 C C . VAL A 1 291 ? 13.518 11.844 -8.138 1.00 79.75 291 VAL A C 1
ATOM 2198 O O . VAL A 1 291 ? 13.064 12.282 -7.084 1.00 79.75 291 VAL A O 1
ATOM 2201 N N . ILE A 1 292 ? 14.338 10.787 -8.164 1.00 78.62 292 ILE A N 1
ATOM 2202 C CA . ILE A 1 292 ? 14.774 10.073 -6.951 1.00 78.62 292 ILE A CA 1
ATOM 2203 C C . ILE A 1 292 ? 15.563 10.999 -6.019 1.00 78.62 292 ILE A C 1
ATOM 2205 O O . ILE A 1 292 ? 15.342 10.964 -4.807 1.00 78.62 292 ILE A O 1
ATOM 2209 N N . VAL A 1 293 ? 16.463 11.835 -6.554 1.00 81.06 293 VAL A N 1
ATOM 2210 C CA . VAL A 1 293 ? 17.222 12.825 -5.767 1.00 81.06 293 VAL A CA 1
ATOM 2211 C C . VAL A 1 293 ? 16.262 13.711 -4.975 1.00 81.06 293 VAL A C 1
ATOM 2213 O O . VAL A 1 293 ? 16.383 13.776 -3.750 1.00 81.06 293 VAL A O 1
ATOM 2216 N N . LYS A 1 294 ? 15.275 14.305 -5.661 1.00 79.06 294 LYS A N 1
ATOM 2217 C CA . LYS A 1 294 ? 14.277 15.216 -5.073 1.00 79.06 294 LYS A CA 1
ATOM 2218 C C . LYS A 1 294 ? 13.216 14.512 -4.225 1.00 79.06 294 LYS A C 1
ATOM 2220 O O . LYS A 1 294 ? 12.555 15.154 -3.415 1.00 79.06 294 LYS A O 1
ATOM 2225 N N . SER A 1 295 ? 13.032 13.207 -4.402 1.00 71.19 295 SER A N 1
ATOM 2226 C CA . SER A 1 295 ? 12.060 12.438 -3.637 1.00 71.19 295 SER A CA 1
ATOM 2227 C C . SER A 1 295 ? 12.539 12.246 -2.200 1.00 71.19 295 SER A C 1
ATOM 2229 O O . SER A 1 295 ? 13.564 11.603 -1.937 1.00 71.19 295 SER A O 1
ATOM 2231 N N . THR A 1 296 ? 11.743 12.763 -1.267 1.00 65.25 296 THR A N 1
ATOM 2232 C CA . THR A 1 296 ? 11.853 12.477 0.166 1.00 65.25 296 THR A CA 1
ATOM 2233 C C . THR A 1 296 ? 11.328 11.086 0.512 1.00 65.25 296 THR A C 1
ATOM 2235 O O . THR A 1 296 ? 11.755 10.536 1.515 1.00 65.25 296 THR A O 1
ATOM 2238 N N . GLY A 1 297 ? 10.489 10.480 -0.343 1.00 57.56 297 GLY A N 1
ATOM 2239 C CA . GLY A 1 297 ? 9.834 9.189 -0.098 1.00 57.56 297 GLY A CA 1
ATOM 2240 C C . GLY A 1 297 ? 8.905 9.203 1.128 1.00 57.56 297 GLY A C 1
ATOM 2241 O O . GLY A 1 297 ? 8.827 10.192 1.847 1.00 57.56 297 GLY A O 1
ATOM 2242 N N . GLY A 1 298 ? 8.197 8.096 1.369 1.00 57.25 298 GLY A N 1
ATOM 2243 C CA . GLY A 1 298 ? 7.374 7.905 2.574 1.00 57.25 298 GLY A CA 1
ATOM 2244 C C . GLY A 1 298 ? 5.945 8.462 2.524 1.00 57.25 298 GLY A C 1
ATOM 2245 O O . GLY A 1 298 ? 5.525 9.115 1.564 1.00 57.25 298 GLY A O 1
ATOM 2246 N N . ILE A 1 299 ? 5.185 8.132 3.570 1.00 57.19 299 ILE A N 1
ATOM 2247 C CA . ILE A 1 299 ? 3.889 8.738 3.886 1.00 57.19 299 ILE A CA 1
ATOM 2248 C C . ILE A 1 299 ? 4.211 10.069 4.558 1.00 57.19 299 ILE A C 1
ATOM 2250 O O . ILE A 1 299 ? 4.865 10.082 5.597 1.00 57.19 299 ILE A O 1
ATOM 2254 N N . GLU A 1 300 ? 3.805 11.182 3.952 1.00 55.56 300 GLU A N 1
ATOM 2255 C CA . GLU A 1 300 ? 3.889 12.468 4.638 1.00 55.56 300 GLU A CA 1
ATOM 2256 C C . GLU A 1 300 ? 2.932 12.417 5.821 1.00 55.56 300 GLU A C 1
ATOM 2258 O O . GLU A 1 300 ? 1.734 12.177 5.639 1.00 55.56 300 GLU A O 1
ATOM 2263 N N . GLU A 1 301 ? 3.451 12.650 7.025 1.00 50.94 301 GLU A N 1
ATOM 2264 C CA . GLU A 1 301 ? 2.613 13.188 8.082 1.00 50.94 301 GLU A CA 1
ATOM 2265 C C . GLU A 1 301 ? 2.046 14.474 7.494 1.00 50.94 301 GLU A C 1
ATOM 2267 O O . GLU A 1 301 ? 2.780 15.422 7.201 1.00 50.94 301 GLU A O 1
ATOM 2272 N N . GLY A 1 302 ? 0.750 14.460 7.162 1.00 46.62 302 GLY A N 1
ATOM 2273 C CA . GLY A 1 302 ? 0.079 15.696 6.800 1.00 46.62 302 GLY A CA 1
ATOM 2274 C C . GLY A 1 302 ? 0.420 16.681 7.902 1.00 46.62 302 GLY A C 1
ATOM 2275 O O . GLY A 1 302 ? 0.358 16.278 9.062 1.00 46.62 302 GLY A O 1
ATOM 2276 N N . LYS A 1 303 ? 0.841 17.903 7.545 1.00 37.03 303 LYS A N 1
ATOM 2277 C CA . LYS A 1 303 ? 0.943 19.010 8.497 1.00 37.03 303 LYS A CA 1
ATOM 2278 C C . LYS A 1 303 ? -0.372 19.016 9.267 1.00 37.03 303 LYS A C 1
ATOM 2280 O O . LYS A 1 303 ? -1.381 19.493 8.750 1.00 37.03 303 LYS A O 1
ATOM 2285 N N . GLN A 1 304 ? -0.395 18.379 10.433 1.00 37.75 304 GLN A N 1
ATOM 2286 C CA . GLN A 1 304 ? -1.460 18.584 11.379 1.00 37.75 304 GLN A CA 1
ATOM 2287 C C . GLN A 1 304 ? -1.280 20.052 11.706 1.00 37.75 304 GLN A C 1
ATOM 2289 O O . GLN A 1 304 ? -0.177 20.469 12.056 1.00 37.75 304 GLN A O 1
ATOM 2294 N N . ALA A 1 305 ? -2.304 20.848 11.408 1.00 30.69 305 ALA A N 1
ATOM 2295 C CA . ALA A 1 305 ? -2.377 22.174 11.974 1.00 30.69 305 ALA A CA 1
ATOM 2296 C C . ALA A 1 305 ? -2.134 21.973 13.471 1.00 30.69 305 ALA A C 1
ATOM 2298 O O . ALA A 1 305 ? -2.913 21.276 14.122 1.00 30.69 305 ALA A O 1
ATOM 2299 N N . GLU A 1 306 ? -0.992 22.454 13.957 1.00 26.88 306 GLU A N 1
ATOM 2300 C CA . GLU A 1 306 ? -0.831 22.735 15.371 1.00 26.88 306 GLU A CA 1
ATOM 2301 C C . GLU A 1 306 ? -1.994 23.673 15.698 1.00 26.88 306 GLU A C 1
ATOM 2303 O O . GLU A 1 306 ? -2.065 24.793 15.187 1.00 26.88 306 GLU A O 1
ATOM 2308 N N . VAL A 1 307 ? -2.984 23.124 16.396 1.00 33.28 307 VAL A N 1
ATOM 2309 C CA . VAL A 1 307 ? -4.028 23.876 17.086 1.00 33.28 307 VAL A CA 1
ATOM 2310 C C . VAL A 1 307 ? -3.655 23.837 18.550 1.00 33.28 307 VAL A C 1
ATOM 2312 O O . VAL A 1 307 ? -3.376 22.712 19.029 1.00 33.28 307 VAL A O 1
#

Secondary structure (DSSP, 8-state):
-TTTTTTTSSSS----------------SSHHHHHHHHHH-TTTS-HHHHHHHHHHHHHH----GGGHHHH-B-EEEEEEE-TTSSSGGG---TTGGGT-TTSHHHHH-EEEEEEEEEEEETTEEEEEEEEEEEETTTTEEEEEEEEEEEEEPPHHHHHHHHHHH--TT---TT-EEEEEPSPEEEEEESSTT-SSEEEEE-S--EEEEEEEEEE-SSEEEEEETTS-EEEEEE-SS-TTGGGGHHHHT-S--B-HHHHHHHHHHHHHHHHHHS-HHHHHHHHHHHHHHHHHHH---S---------

Foldseek 3Di:
DVVVVVVVVVPPDDDDDDDDDDDDDDDDDDLVVVVVCLQPPPPPDDVVVVVVNVVVQLVVDADDPVLLVQLAAKKWFPAKFFPPDPGGRQPPPQPALQCHCPHPNVVFKDWPTWMWHFHQDPNFTKIKIWTWIAGDVRQKIKIKIWIWGKDFDDPVRQVVLCVVLVQVPGAHSQKMKTWTAFIKMKIAGPHLPHPPIAIAGAAGIDIFIKGFSHGDNFWTWIAGSSRMITTITGDPDDDRRCSVVCNVVPPHYDYLVRLLVVLQVCLVCQLVPNDPVSVVVSVVSNVVSVVRVVDNGDDDPPPPPPD

Sequence (307 aa):
MRVLILLALSLSTIRGFNLTPRTRTLVRGGSGALRSDLLTNTNDIPIGNLISEVDSLESSYMATPESRSDLYGDYAVLRTFNPSSPNPNSSNAAGGKWVRSNGITGRFFKVEGLFQNIVKEEGKPSAVNLVLLSFLSRLLCITVVLKGDCSFLTSSEITEIVSKRKTPNGLTSNSVRASFNSPMFRLSLLGYRSPFGVTFRLGPSSKVILDASYVDSKLRIGKGASGVRFILQRVTEGFKKDLWIPVVNSRFVVGKKGIIGGLMSAGLGLIFKGGRGLKVLGGLCVGFATVIVKSTGGIEEGKQAEV